Protein AF-A0A6M1S7T7-F1 (afdb_monomer)

Secondary structure (DSSP, 8-state):
---S--HHHHHHHHTTTS-GGG------PPPP-----------------------------------------------------------HHHHHHHHHHHHHHHHHHHHHHHHHHHHHTTT---HHHHHHHHHHHHHHHHHHHHHHHHTEEETHHHHTTHHHHHHHHHHHHT--EEEEEE-TT-EEEHHHHHHHHHHHHHHHHHIIIIIS--HHHHHHTT--SSEEEEEE---BTTB-

Solvent-accessible surface area (backbone atoms only — not comparable to full-atom values): 15778 Å² total; per-residue (Å²): 138,91,76,95,70,58,71,70,64,54,46,71,68,42,62,82,82,46,66,82,92,78,65,89,83,78,82,85,78,79,84,80,87,90,87,89,85,88,87,90,84,92,84,88,86,82,86,85,90,81,88,85,89,84,89,84,87,86,86,88,88,84,90,87,82,92,88,84,89,88,86,87,84,87,84,91,74,83,83,72,83,68,78,80,76,82,80,79,90,75,60,66,70,59,57,52,51,50,54,50,54,50,50,52,50,52,52,53,48,52,54,48,52,51,54,51,56,58,46,38,78,70,76,56,81,53,66,72,55,55,53,51,51,52,52,50,53,49,53,51,48,55,49,46,54,54,57,53,57,73,48,44,38,47,40,39,71,67,53,68,56,46,66,56,54,52,51,58,53,27,59,75,69,68,35,48,73,47,84,46,79,42,44,44,79,37,61,41,46,49,73,55,53,63,63,45,47,59,59,50,51,49,53,51,47,49,38,58,73,71,66,46,71,49,32,71,60,26,46,76,71,74,40,66,50,61,38,82,45,78,49,73,45,69,78,53,93,95,47,115

Radius of gyration: 31.92 Å; Cα contacts (8 Å, |Δi|>4): 141; chains: 1; bounding box: 86×60×85 Å

pLDDT: mean 75.08, std 20.94, range [33.44, 96.75]

Foldseek 3Di:
DDDPDDPVVVCVVCVVPDDPVPDDDDDDDDDDDDDDDDDDDDDDDDDDDDDDDDDDDDDDDDDDDDDDDDDDDDDDDDDDPDPPPPDDDDDPVVLVVQLVVLVVQLVVLVVVVVVVVVVVVVVDDDVVVVVVSVVSNVVSVVSNVVSQVVQWDFCLVLVVCVVVLLVVLCVVVQAAEDEAEERRRDIDGPVVSVVCSVVVSVVSNCCSVPVDDALVVCVVVVHHSYHYDYDYDDDDDPRD

Nearest PDB structures (foldseek):
  8c5v-assembly1_A  TM=9.175E-01  e=4.357E-17  Escherichia coli
  1b3q-assembly1_B  TM=8.661E-01  e=7.172E-14  Thermotoga maritima
  4xiv-assembly1_A  TM=8.784E-01  e=1.600E-13  Thermotoga maritima MSB8
  1b3q-assembly1_A  TM=6.820E-01  e=1.105E-13  Thermotoga maritima
  6mi6-assembly1_A  TM=9.740E-01  e=1.158E-09  Thermotoga maritima MSB8

Mean predicted aligned error: 18.36 Å

Structure (mmCIF, N/CA/C/O backbone):
data_AF-A0A6M1S7T7-F1
#
_entry.id   AF-A0A6M1S7T7-F1
#
loop_
_atom_site.group_PDB
_atom_site.id
_atom_site.type_symbol
_atom_site.label_atom_id
_atom_site.label_alt_id
_atom_site.label_comp_id
_atom_site.label_asym_id
_atom_site.label_entity_id
_atom_site.label_seq_id
_atom_site.pdbx_PDB_ins_code
_atom_site.Cartn_x
_atom_site.Cartn_y
_atom_site.Cartn_z
_atom_site.occupancy
_atom_site.B_iso_or_equiv
_atom_site.auth_seq_id
_atom_site.auth_comp_id
_atom_site.auth_asym_id
_atom_site.auth_atom_id
_atom_site.pdbx_PDB_model_num
ATOM 1 N N . LEU A 1 1 ? 28.883 4.138 3.406 1.00 47.09 1 LEU A N 1
ATOM 2 C CA . LEU A 1 1 ? 28.530 5.257 2.500 1.00 47.09 1 LEU A CA 1
ATOM 3 C C . LEU A 1 1 ? 29.672 6.267 2.530 1.00 47.09 1 LEU A C 1
ATOM 5 O O . LEU A 1 1 ? 30.263 6.423 3.587 1.00 47.09 1 LEU A O 1
ATOM 9 N N . LYS A 1 2 ? 30.029 6.901 1.409 1.00 42.44 2 LYS A N 1
ATOM 10 C CA . LYS A 1 2 ? 30.914 8.078 1.422 1.00 42.44 2 LYS A CA 1
ATOM 11 C C . LYS A 1 2 ? 30.060 9.275 1.027 1.00 42.44 2 LYS A C 1
ATOM 13 O O . LYS A 1 2 ? 29.496 9.260 -0.062 1.00 42.44 2 LYS A O 1
ATOM 18 N N . GLY A 1 3 ? 29.930 10.235 1.930 1.00 61.84 3 GLY A N 1
ATOM 19 C CA . GLY A 1 3 ? 29.106 11.428 1.777 1.00 61.84 3 GLY A CA 1
ATOM 20 C C . GLY A 1 3 ? 29.616 12.532 2.696 1.00 61.84 3 GLY A C 1
ATOM 21 O O . GLY A 1 3 ? 30.365 12.266 3.633 1.00 61.84 3 GLY A O 1
ATOM 22 N N . ASP A 1 4 ? 29.231 13.755 2.385 1.00 63.84 4 ASP A N 1
ATOM 23 C CA . ASP A 1 4 ? 29.572 15.022 3.040 1.00 63.84 4 ASP A CA 1
ATOM 24 C C . ASP A 1 4 ? 28.590 15.404 4.163 1.00 63.84 4 ASP A C 1
ATOM 26 O O . ASP A 1 4 ? 28.527 16.553 4.590 1.00 63.84 4 ASP A O 1
ATOM 30 N N . VAL A 1 5 ? 27.821 14.428 4.646 1.00 67.19 5 VAL A N 1
ATOM 31 C CA . VAL A 1 5 ? 26.763 14.613 5.643 1.00 67.19 5 VAL A CA 1
ATOM 32 C C . VAL A 1 5 ? 27.340 14.492 7.054 1.00 67.19 5 VAL A C 1
ATOM 34 O O . VAL A 1 5 ? 28.216 13.658 7.304 1.00 67.19 5 VAL A O 1
ATOM 37 N N . SER A 1 6 ? 26.862 15.338 7.969 1.00 69.50 6 SER A N 1
ATOM 38 C CA . SER A 1 6 ? 27.321 15.365 9.358 1.00 69.50 6 SER A CA 1
ATOM 39 C C . SER A 1 6 ? 26.955 14.070 10.099 1.00 69.50 6 SER A C 1
ATOM 41 O O . SER A 1 6 ? 25.976 13.404 9.762 1.00 69.50 6 SER A O 1
ATOM 43 N N . ALA A 1 7 ? 27.755 13.690 11.100 1.00 64.50 7 ALA A N 1
ATOM 44 C CA . ALA A 1 7 ? 27.494 12.490 11.899 1.00 64.50 7 ALA A CA 1
ATOM 45 C C . ALA A 1 7 ? 26.136 12.571 12.624 1.00 64.50 7 ALA A C 1
ATOM 47 O O . ALA A 1 7 ? 25.407 11.581 12.656 1.00 64.50 7 ALA A O 1
ATOM 48 N N . ASP A 1 8 ? 25.763 13.768 13.084 1.00 63.28 8 ASP A N 1
ATOM 49 C CA . ASP A 1 8 ? 24.515 14.032 13.807 1.00 63.28 8 ASP A CA 1
ATOM 50 C C . ASP A 1 8 ? 23.270 13.758 12.940 1.00 63.28 8 ASP A C 1
ATOM 52 O O . ASP A 1 8 ? 22.281 13.193 13.412 1.00 63.28 8 ASP A O 1
ATOM 56 N N . ASP A 1 9 ? 23.324 14.085 11.644 1.00 67.19 9 ASP A N 1
ATOM 57 C CA . ASP A 1 9 ? 22.222 13.823 10.707 1.00 67.19 9 ASP A CA 1
ATOM 58 C C . ASP A 1 9 ? 22.066 12.324 10.400 1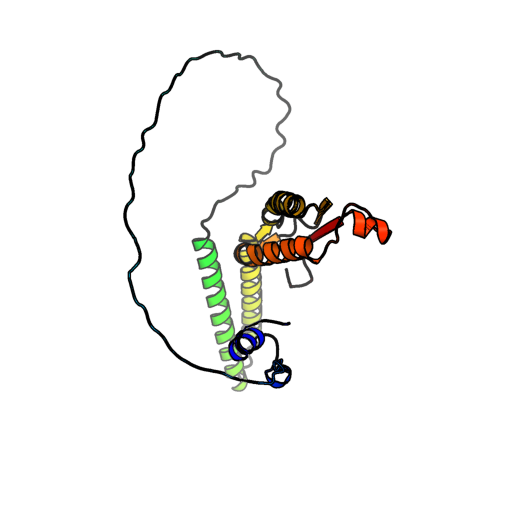.00 67.19 9 ASP A C 1
ATOM 60 O O . ASP A 1 9 ? 20.960 11.831 10.164 1.00 67.19 9 ASP A O 1
ATOM 64 N N . ILE A 1 10 ? 23.176 11.581 10.399 1.00 67.75 10 ILE A N 1
ATOM 65 C CA . ILE A 1 10 ? 23.182 10.132 10.160 1.00 67.75 10 ILE A CA 1
ATOM 66 C C . ILE A 1 10 ? 22.584 9.402 11.367 1.00 67.75 10 ILE A C 1
ATOM 68 O O . ILE A 1 10 ? 21.794 8.470 11.195 1.00 67.75 10 ILE A O 1
ATOM 72 N N . GLU A 1 11 ? 22.910 9.853 12.575 1.00 65.44 11 GLU A N 1
ATOM 73 C CA . GLU A 1 11 ? 22.395 9.301 13.827 1.00 65.44 11 GLU A CA 1
ATOM 74 C C . GLU A 1 11 ? 20.884 9.560 13.967 1.00 65.44 11 GLU A C 1
ATOM 76 O O . GLU A 1 11 ? 20.113 8.629 14.204 1.00 65.44 11 GLU A O 1
ATOM 81 N N . ALA A 1 12 ? 20.418 10.778 13.671 1.00 66.88 12 ALA A N 1
ATOM 82 C CA . ALA A 1 12 ? 18.999 11.142 13.741 1.00 66.88 12 ALA A CA 1
ATOM 83 C C . ALA A 1 12 ? 18.083 10.298 12.830 1.00 66.88 12 ALA A C 1
ATOM 85 O O . ALA A 1 12 ? 16.925 10.045 13.170 1.00 66.88 12 ALA A O 1
ATOM 86 N N . VAL A 1 13 ? 18.587 9.845 11.678 1.00 64.44 13 VAL A N 1
ATOM 87 C CA . VAL A 1 13 ? 17.829 9.011 10.727 1.00 64.44 13 VAL A CA 1
ATOM 88 C C . VAL A 1 13 ? 17.885 7.524 11.096 1.00 64.44 13 VAL A C 1
ATOM 90 O O . VAL A 1 13 ? 16.930 6.790 10.834 1.00 64.44 13 VAL A O 1
ATOM 93 N N . MET A 1 14 ? 18.979 7.065 11.707 1.00 60.59 14 MET A N 1
ATOM 94 C CA . MET A 1 14 ? 19.216 5.643 11.995 1.00 60.59 14 MET A CA 1
ATOM 95 C C . MET A 1 14 ? 18.728 5.194 13.383 1.00 60.59 14 MET A C 1
ATOM 97 O O . MET A 1 14 ? 18.437 4.009 13.554 1.00 60.59 14 MET A O 1
ATOM 101 N N . CYS A 1 15 ? 18.512 6.119 14.328 1.00 58.12 15 CYS A N 1
ATOM 102 C CA . CYS A 1 15 ? 17.993 5.841 15.680 1.00 58.12 15 CYS A CA 1
ATOM 103 C C . CYS A 1 15 ? 16.581 5.222 15.733 1.00 58.12 15 CYS A C 1
ATOM 105 O O . CYS A 1 15 ? 16.119 4.834 16.803 1.00 58.12 15 CYS A O 1
ATOM 107 N N . PHE A 1 16 ? 15.870 5.121 14.605 1.00 51.62 16 PHE A N 1
ATOM 108 C CA . PHE A 1 16 ? 14.566 4.447 14.551 1.00 51.62 16 PHE A CA 1
ATOM 109 C C . PHE A 1 16 ? 14.671 2.942 14.243 1.00 51.62 16 PHE A C 1
ATOM 111 O O . PHE A 1 16 ? 13.684 2.219 14.356 1.00 51.62 16 PHE A O 1
ATOM 118 N N . ILE A 1 17 ? 15.847 2.469 13.814 1.00 56.25 17 ILE A N 1
ATOM 119 C CA . ILE A 1 17 ? 16.045 1.099 13.314 1.00 56.25 17 ILE A CA 1
ATOM 120 C C . ILE A 1 17 ? 17.119 0.353 14.123 1.00 56.25 17 ILE A C 1
ATOM 122 O O . ILE A 1 17 ? 17.088 -0.876 14.164 1.00 56.25 17 ILE A O 1
ATOM 126 N N . ILE A 1 18 ? 18.047 1.064 14.777 1.00 57.38 18 ILE A N 1
ATOM 127 C CA . ILE A 1 18 ? 19.209 0.482 15.464 1.00 57.38 18 ILE A CA 1
ATOM 128 C C . ILE A 1 18 ? 19.523 1.284 16.749 1.00 57.38 18 ILE A C 1
ATOM 130 O O . ILE A 1 18 ? 19.373 2.506 16.749 1.00 57.38 18 ILE A O 1
ATOM 134 N N . GLU A 1 19 ? 19.947 0.617 17.834 1.00 59.94 19 GLU A N 1
ATOM 135 C CA . GLU A 1 19 ? 20.497 1.276 19.035 1.00 59.94 19 GLU A CA 1
ATOM 136 C C . GLU A 1 19 ? 21.857 1.938 18.728 1.00 59.94 19 GLU A C 1
ATOM 138 O O . GLU A 1 19 ? 22.631 1.475 17.886 1.00 59.94 19 GLU A O 1
ATOM 143 N N . THR A 1 20 ? 22.143 3.064 19.384 1.00 57.12 20 THR A N 1
ATOM 144 C CA . THR A 1 20 ? 23.277 3.961 19.090 1.00 57.12 20 THR A CA 1
ATOM 145 C C . THR A 1 20 ? 24.656 3.311 19.232 1.00 57.12 20 THR A C 1
ATOM 147 O O . THR A 1 20 ? 25.634 3.791 18.666 1.00 57.12 20 THR A O 1
ATOM 150 N N . ASP A 1 21 ? 24.745 2.203 19.961 1.00 62.41 21 ASP A N 1
ATOM 151 C CA . ASP A 1 21 ? 25.959 1.427 20.214 1.00 62.41 21 ASP A CA 1
ATOM 152 C C . ASP A 1 21 ? 26.381 0.521 19.042 1.00 62.41 21 ASP A C 1
ATOM 154 O O . ASP A 1 21 ? 27.491 -0.012 19.044 1.00 62.41 21 ASP A O 1
ATOM 158 N N . GLN A 1 22 ? 25.532 0.367 18.022 1.00 57.19 22 GLN A N 1
ATOM 159 C CA . GLN A 1 22 ? 25.799 -0.459 16.836 1.00 57.19 22 GLN A CA 1
ATOM 160 C C . GLN A 1 22 ? 26.214 0.366 15.604 1.00 57.19 22 GLN A C 1
ATOM 162 O O . GLN A 1 22 ? 26.353 -0.183 14.507 1.00 57.19 22 GLN A O 1
ATOM 167 N N . ILE A 1 23 ? 26.408 1.681 15.758 1.00 64.19 23 ILE A N 1
ATOM 168 C CA . ILE A 1 23 ? 26.777 2.590 14.667 1.00 64.19 23 ILE A CA 1
ATOM 169 C C . ILE A 1 23 ? 28.260 2.980 14.789 1.00 64.19 23 ILE A C 1
ATOM 171 O O . ILE A 1 23 ? 28.622 3.883 15.535 1.00 64.19 23 ILE A O 1
ATOM 175 N N . ASP A 1 24 ? 29.124 2.340 13.996 1.00 60.72 24 ASP A N 1
ATOM 176 C CA . ASP A 1 24 ? 30.537 2.728 13.864 1.00 60.72 24 ASP A CA 1
ATOM 177 C C . ASP A 1 24 ? 30.713 3.797 12.767 1.00 60.72 24 ASP A C 1
ATOM 179 O O . ASP A 1 24 ? 30.715 3.500 11.566 1.00 60.72 24 ASP A O 1
ATOM 183 N N . ILE A 1 25 ? 30.881 5.063 13.171 1.00 65.25 25 ILE A N 1
ATOM 184 C CA . ILE A 1 25 ? 31.137 6.194 12.261 1.00 65.25 25 ILE A CA 1
ATOM 185 C C . ILE A 1 25 ? 32.630 6.534 12.272 1.00 65.25 25 ILE A C 1
ATOM 187 O O . ILE A 1 25 ? 33.158 7.079 13.238 1.00 65.25 25 ILE A O 1
ATOM 191 N N . THR A 1 26 ? 33.329 6.257 11.169 1.00 67.94 26 THR A N 1
ATOM 192 C CA . THR A 1 26 ? 34.743 6.633 11.002 1.00 67.94 26 THR A CA 1
ATOM 193 C C . THR A 1 26 ? 34.874 7.821 10.052 1.00 67.94 26 THR A C 1
ATOM 195 O O . THR A 1 26 ? 34.466 7.742 8.890 1.00 67.94 26 THR A O 1
ATOM 198 N N . SER A 1 27 ? 35.474 8.922 10.514 1.00 59.38 27 SER A N 1
ATOM 199 C CA . SER A 1 27 ? 35.774 10.068 9.654 1.00 59.38 27 SER A CA 1
ATOM 200 C C . SER A 1 27 ? 36.933 9.737 8.710 1.00 59.38 27 SER A C 1
ATOM 202 O O . SER A 1 27 ? 37.990 9.244 9.112 1.00 59.38 27 SER A O 1
ATOM 204 N N . LEU A 1 28 ? 36.737 9.987 7.414 1.00 55.09 28 LEU A N 1
ATOM 205 C CA . LEU A 1 28 ? 37.781 9.781 6.417 1.00 55.09 28 LEU A CA 1
ATOM 206 C C . LEU A 1 28 ? 38.720 10.995 6.445 1.00 55.09 28 LEU A C 1
ATOM 208 O O . LEU A 1 28 ? 38.466 12.002 5.786 1.00 55.09 28 LEU A O 1
ATOM 212 N N . ALA A 1 29 ? 39.783 10.918 7.245 1.00 41.81 29 ALA A N 1
ATOM 213 C CA . ALA A 1 29 ? 40.790 11.969 7.314 1.00 41.81 29 ALA A CA 1
ATOM 214 C C . ALA A 1 29 ? 41.462 12.164 5.944 1.00 41.81 29 ALA A C 1
ATOM 216 O O . ALA A 1 29 ? 42.089 11.253 5.397 1.00 41.81 29 ALA A O 1
ATOM 217 N N . ALA A 1 30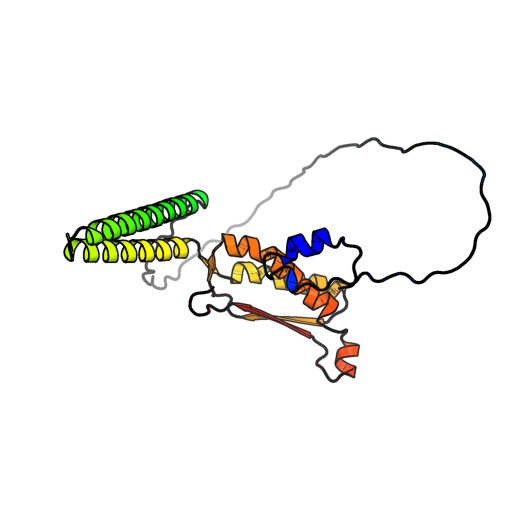 ? 41.337 13.374 5.400 1.00 43.91 30 ALA A N 1
ATOM 218 C CA . ALA A 1 30 ? 42.128 13.825 4.270 1.00 43.91 30 ALA A CA 1
ATOM 219 C C . ALA A 1 30 ? 43.603 13.914 4.693 1.00 43.91 30 ALA A C 1
ATOM 221 O O . ALA A 1 30 ? 43.959 14.635 5.624 1.00 43.91 30 ALA A O 1
ATOM 222 N N . SER A 1 31 ? 44.460 13.168 3.998 1.00 35.34 31 SER A N 1
ATOM 223 C CA . SER A 1 31 ? 45.910 13.304 4.099 1.00 35.34 31 SER A CA 1
ATOM 224 C C . SER A 1 31 ? 46.347 14.591 3.391 1.00 35.34 31 SER A C 1
ATOM 226 O O . SER A 1 31 ? 46.155 14.739 2.186 1.00 35.34 31 SER A O 1
ATOM 228 N N . ALA A 1 32 ? 46.936 15.511 4.154 1.00 44.38 32 ALA A N 1
ATOM 229 C CA . ALA A 1 32 ? 47.892 16.515 3.673 1.00 44.38 32 ALA A CA 1
ATOM 230 C C . ALA A 1 32 ? 49.324 16.027 4.020 1.00 44.38 32 ALA A C 1
ATOM 232 O O . ALA A 1 32 ? 49.433 15.120 4.858 1.00 44.38 32 ALA A O 1
ATOM 233 N N . PRO A 1 33 ? 50.417 16.575 3.427 1.00 49.19 33 PRO A N 1
ATOM 234 C CA . PRO A 1 33 ? 50.909 17.904 3.846 1.00 49.19 33 PRO A CA 1
ATOM 235 C C . PRO A 1 33 ? 51.681 18.775 2.807 1.00 49.19 33 PRO A C 1
ATOM 237 O O . PRO A 1 33 ? 52.176 18.274 1.801 1.00 49.19 33 PRO A O 1
ATOM 240 N N . ALA A 1 34 ? 51.859 20.054 3.206 1.00 36.78 34 ALA A N 1
ATOM 241 C CA . ALA A 1 34 ? 52.942 21.031 2.919 1.00 36.78 34 ALA A CA 1
ATOM 242 C C . ALA A 1 34 ? 52.968 21.753 1.542 1.00 36.78 34 ALA A C 1
ATOM 244 O O . ALA A 1 34 ? 52.849 21.113 0.507 1.00 36.78 34 ALA A O 1
ATOM 245 N N . ASP A 1 35 ? 53.177 23.075 1.400 1.00 42.16 35 ASP A N 1
ATOM 246 C CA . ASP A 1 35 ? 53.531 24.180 2.321 1.00 42.16 35 ASP A CA 1
ATOM 247 C C . ASP A 1 35 ? 53.304 25.569 1.618 1.00 42.16 35 A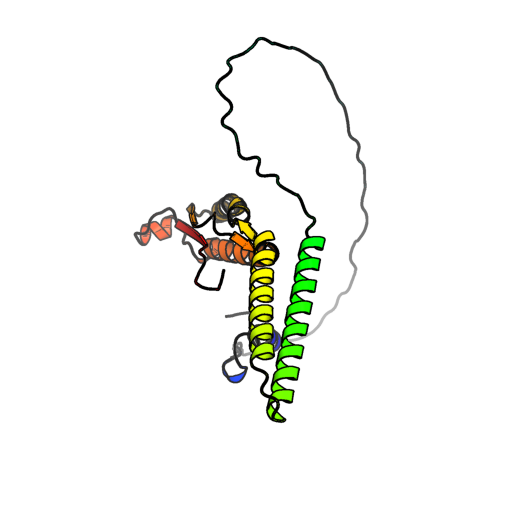SP A C 1
ATOM 249 O O . ASP A 1 35 ? 52.927 25.589 0.442 1.00 42.16 35 ASP A O 1
ATOM 253 N N . PRO A 1 36 ? 53.480 26.734 2.294 1.00 63.31 36 PRO A N 1
ATOM 254 C CA . PRO A 1 36 ? 52.726 27.981 2.065 1.00 63.31 36 PRO A CA 1
ATOM 255 C C . PRO A 1 36 ? 53.522 29.128 1.411 1.00 63.31 36 PRO A C 1
ATOM 257 O O . PRO A 1 36 ? 54.706 29.258 1.688 1.00 63.31 36 PRO A O 1
ATOM 260 N N . VAL A 1 37 ? 52.866 30.057 0.686 1.00 38.47 37 VAL A N 1
ATOM 261 C CA . VAL A 1 37 ? 53.339 31.458 0.507 1.00 38.47 37 VAL A CA 1
ATOM 262 C C . VAL A 1 37 ? 52.175 32.434 0.201 1.00 38.47 37 VAL A C 1
ATOM 264 O O . VAL A 1 37 ? 51.577 32.358 -0.865 1.00 38.47 37 VAL A O 1
ATOM 267 N N . GLY A 1 38 ? 51.947 33.402 1.108 1.00 33.44 38 GLY A N 1
ATOM 268 C CA . GLY A 1 38 ? 51.705 34.834 0.808 1.00 33.44 38 GLY A CA 1
ATOM 269 C C . GLY A 1 38 ? 50.275 35.384 0.567 1.00 33.44 38 GLY A C 1
ATOM 270 O O . GLY A 1 38 ? 49.615 34.984 -0.385 1.00 33.44 38 GLY A O 1
ATOM 271 N N . PRO A 1 39 ? 49.836 36.416 1.324 1.00 55.31 39 PRO A N 1
ATOM 272 C CA . PRO A 1 39 ? 48.824 37.409 0.905 1.00 55.31 39 PRO A CA 1
ATOM 273 C C . PRO A 1 39 ? 49.479 38.792 0.612 1.00 55.31 39 PRO A C 1
ATOM 275 O O . PRO A 1 39 ? 50.676 38.931 0.882 1.00 55.31 39 PRO A O 1
ATOM 278 N N . PRO A 1 40 ? 48.765 39.885 0.227 1.00 63.22 40 PRO A N 1
ATOM 279 C CA . PRO A 1 40 ? 47.447 40.066 -0.428 1.00 63.22 40 PRO A CA 1
ATOM 280 C C . PRO A 1 40 ? 47.450 41.121 -1.588 1.00 63.22 40 PRO A C 1
ATOM 282 O O . PRO A 1 40 ? 48.396 41.886 -1.728 1.00 63.22 40 PRO A O 1
ATOM 285 N N . ALA A 1 41 ? 46.353 41.241 -2.359 1.00 38.31 41 ALA A N 1
ATOM 286 C CA . ALA A 1 41 ? 45.829 42.493 -2.974 1.00 38.31 41 ALA A CA 1
ATOM 287 C C . ALA A 1 41 ? 44.491 42.181 -3.695 1.00 38.31 41 ALA A C 1
ATOM 289 O O . ALA A 1 41 ? 44.463 41.337 -4.578 1.00 38.31 41 ALA A O 1
ATOM 290 N N . SER A 1 42 ? 43.326 42.619 -3.205 1.00 38.31 42 SER A N 1
ATOM 291 C CA . SER A 1 42 ? 42.678 43.940 -3.366 1.00 38.31 42 SER A CA 1
ATOM 292 C C . SER A 1 42 ? 42.082 44.216 -4.757 1.00 38.31 42 SER A C 1
ATOM 294 O O . SER A 1 42 ? 42.812 44.537 -5.690 1.00 38.31 42 SER A O 1
ATOM 296 N N . SER A 1 43 ? 40.748 44.113 -4.853 1.00 43.19 43 SER A N 1
ATOM 297 C CA . SER A 1 43 ? 39.761 44.966 -5.570 1.00 43.19 43 SER A CA 1
ATOM 298 C C . SER A 1 43 ? 38.477 44.128 -5.763 1.00 43.19 43 SER A C 1
ATOM 300 O O . SER A 1 43 ? 38.517 43.065 -6.365 1.00 43.19 43 SER A O 1
ATOM 302 N N . ALA A 1 44 ? 37.394 44.353 -5.016 1.00 37.72 44 ALA A N 1
ATOM 303 C CA . ALA A 1 44 ? 36.439 45.465 -5.078 1.00 37.72 44 ALA A CA 1
ATOM 304 C C . ALA A 1 44 ? 35.534 45.435 -6.330 1.00 37.72 44 ALA A C 1
ATOM 306 O O . ALA A 1 44 ? 35.935 45.864 -7.405 1.00 37.72 44 ALA A O 1
ATOM 307 N N . ASP A 1 45 ? 34.289 45.006 -6.090 1.00 36.06 45 ASP A N 1
ATOM 308 C CA . ASP A 1 45 ? 33.051 45.768 -6.335 1.00 36.06 45 ASP A CA 1
ATOM 309 C C . ASP A 1 45 ? 32.007 45.224 -7.337 1.00 36.06 45 ASP A C 1
ATOM 311 O O . ASP A 1 45 ? 32.316 44.697 -8.401 1.00 36.06 45 ASP A O 1
ATOM 315 N N . ALA A 1 46 ? 30.753 45.471 -6.932 1.00 36.53 46 ALA A N 1
ATOM 316 C CA . ALA A 1 46 ? 29.520 45.627 -7.710 1.00 36.53 46 ALA A CA 1
ATOM 317 C C . ALA A 1 46 ? 28.704 44.395 -8.169 1.00 36.53 46 ALA A C 1
ATOM 319 O O . ALA A 1 46 ? 28.717 43.982 -9.321 1.00 36.53 46 ALA A O 1
ATOM 320 N N . ALA A 1 47 ? 27.889 43.929 -7.217 1.00 42.53 47 ALA A N 1
ATOM 321 C CA . ALA A 1 47 ? 26.416 43.887 -7.213 1.00 42.53 47 ALA A CA 1
ATOM 322 C C . ALA A 1 47 ? 25.576 43.130 -8.287 1.00 42.53 47 ALA A C 1
ATOM 324 O O . ALA A 1 47 ? 25.882 43.142 -9.476 1.00 42.53 47 ALA A O 1
ATOM 325 N N . PRO A 1 48 ? 24.428 42.538 -7.873 1.00 45.38 48 PRO A N 1
ATOM 326 C CA . PRO A 1 48 ? 23.565 41.674 -8.688 1.00 45.38 48 PRO A CA 1
ATOM 327 C C . PRO A 1 48 ? 22.426 42.441 -9.388 1.00 45.38 48 PRO A C 1
ATOM 329 O O . PRO A 1 48 ? 21.845 43.363 -8.816 1.00 45.38 48 PRO A O 1
ATOM 332 N N . GLN A 1 49 ? 22.044 42.014 -10.597 1.00 41.84 49 GLN A N 1
ATOM 333 C CA . GLN A 1 49 ? 20.825 42.482 -11.270 1.00 41.84 49 GLN A CA 1
ATOM 334 C C . GLN A 1 49 ? 19.631 41.556 -11.001 1.00 41.84 49 GLN A C 1
ATOM 336 O O . GLN A 1 49 ? 19.658 40.370 -11.324 1.00 41.84 49 GLN A O 1
ATOM 341 N N . GLU A 1 50 ? 18.564 42.158 -10.475 1.00 41.78 50 GLU A N 1
ATOM 342 C CA . GLU A 1 50 ? 17.196 41.646 -10.385 1.00 41.78 50 GLU A CA 1
ATOM 343 C C . GLU A 1 50 ? 16.235 42.615 -11.112 1.00 41.78 50 GLU A C 1
ATOM 345 O O . GLU A 1 50 ? 16.537 43.802 -11.256 1.00 41.78 50 GLU A O 1
ATOM 350 N N . SER A 1 51 ? 15.053 42.098 -11.490 1.00 40.91 51 SER A N 1
ATOM 351 C CA . SER A 1 51 ? 13.863 42.741 -12.097 1.00 40.91 51 SER A CA 1
ATOM 352 C C . SER A 1 51 ? 13.868 42.812 -13.642 1.00 40.91 51 SER A C 1
ATOM 354 O O . SER A 1 51 ? 14.885 43.103 -14.251 1.00 40.91 51 SER A O 1
ATOM 356 N N . ALA A 1 52 ? 12.792 42.533 -14.392 1.00 46.16 52 ALA A N 1
ATOM 357 C CA . ALA A 1 52 ? 11.364 42.399 -14.095 1.00 46.16 52 ALA A CA 1
ATOM 358 C C . ALA A 1 52 ? 10.633 41.618 -15.235 1.00 46.16 52 ALA A C 1
ATOM 360 O O . ALA A 1 52 ? 11.200 41.443 -16.316 1.00 46.16 52 ALA A O 1
ATOM 361 N N . PRO A 1 53 ? 9.374 41.175 -15.028 1.00 49.09 53 PRO A N 1
ATOM 362 C CA . PRO A 1 53 ? 8.599 40.316 -15.930 1.00 49.09 53 PRO A CA 1
ATOM 363 C C . PRO A 1 53 ? 7.697 41.108 -16.895 1.00 49.09 53 PRO A C 1
ATOM 365 O O . PRO A 1 53 ? 7.314 42.241 -16.608 1.00 49.09 53 PRO A O 1
ATOM 368 N N . VAL A 1 54 ? 7.263 40.488 -18.002 1.00 47.81 54 VAL A N 1
ATOM 369 C CA . VAL A 1 54 ? 6.199 41.043 -18.860 1.00 47.81 54 VAL A CA 1
ATOM 370 C C . VAL A 1 54 ? 5.193 39.963 -19.261 1.00 47.81 54 VAL A C 1
ATOM 372 O O . VAL A 1 54 ? 5.534 38.933 -19.837 1.00 47.81 54 VAL A O 1
ATOM 375 N N . ALA A 1 55 ? 3.933 40.235 -18.932 1.00 42.81 55 ALA A N 1
ATOM 376 C CA . ALA A 1 55 ? 2.742 39.466 -19.259 1.00 42.81 55 ALA A CA 1
ATOM 377 C C . ALA A 1 55 ? 2.223 39.751 -20.682 1.00 42.81 55 ALA A C 1
ATOM 379 O O . ALA A 1 55 ? 2.274 40.900 -21.119 1.00 42.81 55 ALA A O 1
ATOM 380 N N . LYS A 1 56 ? 1.594 38.754 -21.332 1.00 42.66 56 LYS A N 1
ATOM 381 C CA . LYS A 1 56 ? 0.246 38.867 -21.947 1.00 42.66 56 LYS A CA 1
ATOM 382 C C . LYS A 1 56 ? -0.211 37.573 -22.638 1.00 42.66 56 LYS A C 1
ATOM 384 O O . LYS A 1 56 ? 0.435 37.084 -23.556 1.00 42.66 56 LYS A O 1
ATOM 389 N N . ALA A 1 57 ? -1.390 37.095 -22.234 1.00 43.41 57 ALA A N 1
ATOM 390 C CA . ALA A 1 57 ? -2.320 36.324 -23.068 1.00 43.41 57 ALA A CA 1
ATOM 391 C C . ALA A 1 57 ? -2.996 37.274 -24.095 1.00 43.41 57 ALA A C 1
ATOM 393 O O . ALA A 1 57 ? -2.977 38.489 -23.859 1.00 43.41 57 ALA A O 1
ATOM 394 N N . PRO A 1 58 ? -3.587 36.788 -25.212 1.00 45.22 58 PRO A N 1
ATOM 395 C CA . PRO A 1 58 ? -4.890 36.103 -25.159 1.00 45.22 58 PRO A CA 1
ATOM 396 C C . PRO A 1 58 ? -5.095 34.953 -26.181 1.00 45.22 58 PRO A C 1
ATOM 398 O O . PRO A 1 58 ? -4.499 34.914 -27.251 1.00 45.22 58 PRO A O 1
ATOM 401 N N . ALA A 1 59 ? -6.019 34.047 -25.855 1.00 42.38 59 ALA A N 1
ATOM 402 C CA . ALA A 1 59 ? -6.799 33.225 -26.799 1.00 42.38 59 ALA A CA 1
ATOM 403 C C . ALA A 1 59 ? -8.225 33.837 -26.904 1.00 42.38 59 ALA A C 1
ATOM 405 O O . ALA A 1 59 ? -8.490 34.761 -26.126 1.00 42.38 59 ALA A O 1
ATOM 406 N N . PRO A 1 60 ? -9.198 33.338 -27.704 1.00 50.88 60 PRO A N 1
ATOM 407 C CA . PRO A 1 60 ? -9.193 32.226 -28.671 1.00 50.88 60 PRO A CA 1
ATOM 408 C C . PRO A 1 60 ? -9.872 32.569 -30.025 1.00 50.88 60 PRO A C 1
ATOM 410 O O . PRO A 1 60 ? -10.576 33.567 -30.133 1.00 50.88 60 PRO A O 1
ATOM 413 N N . ASP A 1 61 ? -9.776 31.679 -31.021 1.00 43.16 61 ASP A N 1
ATOM 414 C CA . ASP A 1 61 ? -10.712 31.684 -32.154 1.00 43.16 61 ASP A CA 1
ATOM 415 C C . ASP A 1 61 ? -11.191 30.274 -32.524 1.00 43.16 61 ASP A C 1
ATOM 417 O O . ASP A 1 61 ? -10.443 29.294 -32.521 1.00 43.16 61 ASP A O 1
ATOM 421 N N . LYS A 1 62 ? -12.493 30.195 -32.792 1.00 48.66 62 LYS A N 1
ATOM 422 C CA . LYS A 1 62 ? -13.297 29.008 -33.112 1.00 48.66 62 LYS A CA 1
ATOM 423 C C . LYS A 1 62 ? -13.479 28.947 -34.634 1.00 48.66 62 LYS A C 1
ATOM 425 O O . LYS A 1 62 ? -13.560 29.996 -35.266 1.00 48.66 62 LYS A O 1
ATOM 430 N N . PRO A 1 63 ? -13.704 27.765 -35.233 1.00 47.75 63 PRO A N 1
ATOM 431 C CA . PRO A 1 63 ? -14.995 27.612 -35.917 1.00 47.75 63 PRO A CA 1
ATOM 432 C C . PRO A 1 63 ? -15.685 26.255 -35.704 1.00 47.75 63 PRO A C 1
ATOM 434 O O . PRO A 1 63 ? -15.076 25.214 -35.486 1.00 47.75 63 PRO A O 1
ATOM 437 N N . THR A 1 64 ? -17.015 26.305 -35.782 1.00 38.22 64 THR A N 1
ATOM 438 C CA . THR A 1 64 ? -17.984 25.200 -35.719 1.00 38.22 64 THR A CA 1
ATOM 439 C C . THR A 1 64 ? -18.635 25.012 -37.092 1.00 38.22 64 THR A C 1
ATOM 441 O O . THR A 1 64 ? -19.077 26.005 -37.656 1.00 38.22 64 THR A O 1
ATOM 444 N N . ALA A 1 65 ? -18.778 23.768 -37.569 1.00 40.06 65 ALA A N 1
ATOM 445 C CA . ALA A 1 65 ? -19.853 23.268 -38.458 1.00 40.06 65 ALA A CA 1
ATOM 446 C C . ALA A 1 65 ? -19.727 21.722 -38.547 1.00 40.06 65 ALA A C 1
ATOM 448 O O . ALA A 1 65 ? -18.668 21.230 -38.914 1.00 40.06 65 ALA A O 1
ATOM 449 N N . ALA A 1 66 ? -20.633 20.913 -37.968 1.00 38.44 66 ALA A N 1
ATOM 450 C CA . ALA A 1 66 ? -21.895 20.383 -38.543 1.00 38.44 66 ALA A CA 1
ATOM 451 C C . ALA A 1 66 ? -21.650 19.530 -39.811 1.00 38.44 66 ALA A C 1
ATOM 453 O O . ALA A 1 66 ? -21.171 20.065 -40.798 1.00 38.44 66 ALA A O 1
ATOM 454 N N . LYS A 1 67 ? -21.876 18.208 -39.888 1.00 37.88 67 LYS A N 1
ATOM 455 C CA . LYS A 1 67 ? -23.088 17.342 -39.810 1.00 37.88 67 LYS A CA 1
ATOM 456 C C . LYS A 1 67 ? -22.541 15.890 -40.011 1.00 37.88 67 LYS A C 1
ATOM 458 O O . LYS A 1 67 ? -21.459 15.744 -40.561 1.00 37.88 67 LYS A O 1
ATOM 463 N N . THR A 1 68 ? -23.144 14.757 -39.634 1.00 36.62 68 THR A N 1
ATOM 464 C CA . THR A 1 68 ? -24.476 14.262 -40.016 1.00 36.62 68 THR A CA 1
ATOM 465 C C . THR A 1 68 ? -24.814 12.981 -39.235 1.00 36.62 68 THR A C 1
ATOM 467 O O . THR A 1 68 ? -23.939 12.190 -38.898 1.00 36.62 68 THR A O 1
ATOM 470 N N . ALA A 1 69 ? -26.108 12.783 -38.994 1.00 40.22 69 ALA A N 1
ATOM 471 C CA . ALA A 1 69 ? -26.729 11.617 -38.382 1.00 40.22 69 ALA A CA 1
ATOM 472 C C . ALA A 1 69 ? -26.695 10.356 -39.266 1.00 40.22 69 ALA A C 1
ATOM 474 O O . ALA A 1 69 ? -26.852 10.461 -40.480 1.00 40.22 69 ALA A O 1
ATOM 475 N N . ASN A 1 70 ? -26.680 9.171 -38.641 1.00 38.25 70 ASN A N 1
ATOM 476 C CA . ASN A 1 70 ? -27.463 8.044 -39.147 1.00 38.25 70 ASN A CA 1
ATOM 477 C C . ASN A 1 70 ? -27.968 7.130 -38.012 1.00 38.25 70 ASN A C 1
ATOM 479 O O . ASN A 1 70 ? -27.211 6.717 -37.137 1.00 38.25 70 ASN A O 1
ATOM 483 N N . LYS A 1 71 ? -29.276 6.848 -38.034 1.00 42.12 71 LYS A N 1
ATOM 484 C CA . LYS A 1 71 ? -30.044 5.969 -37.133 1.00 42.12 71 LYS A CA 1
ATOM 485 C C . LYS A 1 71 ? -30.611 4.8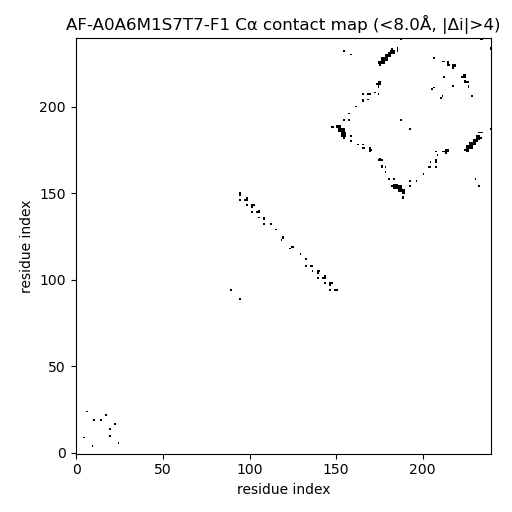18 -37.971 1.00 42.12 71 LYS A C 1
ATOM 487 O O . LYS A 1 71 ? -31.328 5.127 -38.917 1.00 42.12 71 LYS A O 1
ATOM 492 N N . LYS A 1 72 ? -30.446 3.551 -37.553 1.00 41.38 72 LYS A N 1
ATOM 493 C CA . LYS A 1 72 ? -31.489 2.482 -37.548 1.00 41.38 72 LYS A CA 1
ATOM 494 C C . LYS A 1 72 ? -30.952 1.146 -36.961 1.00 41.38 72 LYS A C 1
ATOM 496 O O . LYS A 1 72 ? -29.753 1.078 -36.726 1.00 41.38 72 LYS A O 1
ATOM 501 N N . PRO A 1 73 ? -31.799 0.150 -36.597 1.00 45.00 73 PRO A N 1
ATOM 502 C CA . PRO A 1 73 ? -31.877 -0.305 -35.205 1.00 45.00 73 PRO A CA 1
ATOM 503 C C . PRO A 1 73 ? -31.804 -1.835 -34.978 1.00 45.00 73 PRO A C 1
ATOM 505 O O . PRO A 1 73 ? -32.038 -2.628 -35.878 1.00 45.00 73 PRO A O 1
ATOM 508 N N . ALA A 1 74 ? -31.656 -2.180 -33.694 1.00 40.72 74 ALA A N 1
ATOM 509 C CA . ALA A 1 74 ? -32.150 -3.376 -33.002 1.00 40.72 74 ALA A CA 1
ATOM 510 C C . ALA A 1 74 ? -31.596 -4.763 -33.383 1.00 40.72 74 ALA A C 1
ATOM 512 O O . ALA A 1 74 ? -32.062 -5.399 -34.318 1.00 40.72 74 ALA A O 1
ATOM 513 N N . GLU A 1 75 ? -30.808 -5.320 -32.459 1.00 41.66 75 GLU A N 1
ATOM 514 C CA . GLU A 1 75 ? -30.896 -6.738 -32.110 1.00 41.66 75 GLU A CA 1
ATOM 515 C C . GLU A 1 75 ? -30.862 -6.872 -30.578 1.00 41.66 75 GLU A C 1
ATOM 517 O O . GLU A 1 75 ? -29.923 -6.442 -29.906 1.00 41.66 75 GLU A O 1
ATOM 522 N N . LYS A 1 76 ? -31.969 -7.359 -30.006 1.00 50.31 76 LYS A N 1
ATOM 523 C CA . LYS A 1 76 ? -32.126 -7.628 -28.572 1.00 50.31 76 LYS A CA 1
ATOM 524 C C . LYS A 1 76 ? -31.598 -9.034 -28.289 1.00 50.31 76 LYS A C 1
ATOM 526 O O . LYS A 1 76 ? -32.265 -10.004 -28.627 1.00 50.31 76 LYS A O 1
ATOM 531 N N . ALA A 1 77 ? -30.468 -9.124 -27.597 1.00 49.69 77 ALA A N 1
ATOM 532 C CA . ALA A 1 77 ? -30.036 -10.323 -26.879 1.00 49.69 77 ALA A CA 1
ATOM 533 C C . ALA A 1 77 ? -30.290 -10.137 -25.364 1.00 49.69 77 ALA A C 1
ATOM 535 O O . ALA A 1 77 ? -30.353 -8.998 -24.888 1.00 49.69 77 ALA A O 1
ATOM 536 N N . PRO A 1 78 ? -30.533 -11.219 -24.602 1.00 47.50 78 PRO A N 1
ATOM 537 C CA . PRO A 1 78 ? -31.280 -11.163 -23.352 1.00 47.50 78 PRO A CA 1
ATOM 538 C C . PRO A 1 78 ? -30.465 -10.536 -22.217 1.00 47.50 78 PRO A C 1
ATOM 540 O O . PRO A 1 78 ? -29.287 -10.835 -22.025 1.00 47.50 78 PRO A O 1
ATOM 543 N N . LYS A 1 79 ? -31.130 -9.686 -21.425 1.00 45.47 79 LYS A N 1
ATOM 544 C CA . LYS A 1 79 ? -30.611 -9.167 -20.157 1.00 45.47 79 LYS A CA 1
ATOM 545 C C . LYS A 1 79 ? -30.369 -10.341 -19.207 1.00 45.47 79 LYS A C 1
ATOM 547 O O . LYS A 1 79 ? -31.313 -10.861 -18.619 1.00 45.47 79 LYS A O 1
ATOM 552 N N . LYS A 1 80 ? -29.103 -10.720 -19.020 1.00 49.69 80 LYS A N 1
ATOM 553 C CA . LYS A 1 80 ? -28.680 -11.342 -17.764 1.00 49.69 80 LYS A CA 1
ATOM 554 C C . LYS A 1 80 ? -28.943 -10.316 -16.666 1.00 49.69 80 LYS A C 1
ATOM 556 O O . LYS A 1 80 ? -28.492 -9.177 -16.770 1.00 49.69 80 LYS A O 1
ATOM 561 N N . THR A 1 81 ? -29.714 -10.713 -15.665 1.00 48.56 81 THR A N 1
ATOM 562 C CA . THR A 1 81 ? -29.851 -10.035 -14.377 1.00 48.56 81 THR A CA 1
ATOM 563 C C . THR A 1 81 ? -28.460 -9.836 -13.789 1.00 48.56 81 THR A C 1
ATOM 565 O O . THR A 1 81 ? -27.910 -10.727 -13.146 1.00 48.56 81 THR A O 1
ATOM 568 N N . ALA A 1 82 ? -27.861 -8.684 -14.081 1.00 53.12 82 ALA A N 1
ATOM 569 C CA . ALA A 1 82 ? -26.747 -8.175 -13.315 1.00 53.12 82 ALA A CA 1
ATOM 570 C C . ALA A 1 82 ? -27.308 -7.911 -11.921 1.00 53.12 82 ALA A C 1
ATOM 572 O O . ALA A 1 82 ? -28.234 -7.116 -11.774 1.00 53.12 82 ALA A O 1
ATOM 573 N N . ALA A 1 83 ? -26.802 -8.631 -10.922 1.00 55.44 83 ALA A N 1
ATOM 574 C CA . ALA A 1 83 ? -26.924 -8.187 -9.548 1.00 55.44 83 ALA A CA 1
ATOM 575 C C . ALA A 1 83 ? -26.424 -6.739 -9.530 1.00 55.44 83 ALA A C 1
ATOM 577 O O . ALA A 1 83 ? -25.259 -6.484 -9.839 1.00 55.44 83 ALA A O 1
ATOM 578 N N . GLU A 1 84 ? -27.333 -5.792 -9.312 1.00 54.66 84 GLU A N 1
ATOM 579 C CA . GLU A 1 84 ? -26.993 -4.383 -9.218 1.00 54.66 84 GLU A CA 1
ATOM 580 C C . GLU A 1 84 ? -26.131 -4.222 -7.968 1.00 54.66 84 GLU A C 1
ATOM 582 O O . GLU A 1 84 ? -26.629 -4.099 -6.853 1.00 54.66 84 GLU A O 1
ATOM 587 N N . SER A 1 85 ? -24.813 -4.281 -8.136 1.00 57.50 85 SER A N 1
ATOM 588 C CA . SER A 1 85 ? -23.881 -3.836 -7.113 1.00 57.50 85 SER A CA 1
ATOM 589 C C . SER A 1 85 ? -24.072 -2.326 -6.981 1.00 57.50 85 SER A C 1
ATOM 591 O O . SER A 1 85 ? -23.495 -1.551 -7.752 1.00 57.50 85 SER A O 1
ATOM 593 N N . SER A 1 86 ? -24.944 -1.898 -6.065 1.00 75.06 86 SER A N 1
ATOM 594 C CA . SER A 1 86 ? -25.142 -0.481 -5.783 1.00 75.06 86 SER A CA 1
ATOM 595 C C . SER A 1 86 ? -23.841 0.065 -5.198 1.00 75.06 86 SER A C 1
ATOM 597 O O . SER A 1 86 ? -23.494 -0.223 -4.054 1.00 75.06 86 SER A O 1
ATOM 599 N N . SER A 1 87 ? -23.081 0.807 -6.000 1.00 80.12 87 SER A N 1
ATOM 600 C CA . SER A 1 87 ? -21.859 1.459 -5.533 1.00 80.12 87 SER A CA 1
ATOM 601 C C . SER A 1 87 ? -22.209 2.804 -4.903 1.00 80.12 87 SER A C 1
ATOM 603 O O . SER A 1 87 ? -22.959 3.597 -5.473 1.00 80.12 87 SER A O 1
ATOM 605 N N . ILE A 1 88 ? -21.666 3.062 -3.714 1.00 84.50 88 ILE A N 1
ATOM 606 C CA . ILE A 1 88 ? -21.815 4.333 -3.003 1.00 84.50 88 ILE A CA 1
ATOM 607 C C . ILE A 1 88 ? -20.449 5.008 -2.982 1.00 84.50 88 ILE A C 1
ATOM 609 O O . ILE A 1 88 ? -19.459 4.415 -2.561 1.00 84.50 88 ILE A O 1
ATOM 613 N N . ARG A 1 89 ? -20.387 6.259 -3.444 1.00 88.25 89 ARG A N 1
ATOM 614 C CA . ARG A 1 89 ? -19.180 7.082 -3.325 1.00 88.25 89 ARG A CA 1
ATOM 615 C C . ARG A 1 89 ? -19.215 7.823 -1.996 1.00 88.25 89 ARG A C 1
ATOM 617 O O . ARG A 1 89 ? -20.170 8.545 -1.721 1.00 88.25 89 ARG A O 1
ATOM 624 N N . VAL A 1 90 ? -18.165 7.660 -1.203 1.00 88.19 90 VAL A N 1
ATOM 625 C CA . VAL A 1 90 ? -17.999 8.304 0.104 1.00 88.19 90 VAL A CA 1
ATOM 626 C C . VAL A 1 90 ? -16.744 9.176 0.056 1.00 88.19 90 VAL A C 1
ATOM 628 O O . VAL A 1 90 ? -15.785 8.842 -0.640 1.00 88.19 90 VAL A O 1
ATOM 631 N N . SER A 1 91 ? -16.758 10.325 0.734 1.00 88.94 91 SER A N 1
ATOM 632 C CA . SER A 1 91 ? -15.568 11.171 0.857 1.00 88.94 91 SER A CA 1
ATOM 633 C C . SER A 1 91 ? -14.534 10.517 1.774 1.00 88.94 91 SER A C 1
ATOM 635 O O . SER A 1 91 ? -14.897 9.842 2.736 1.00 88.94 91 SER A O 1
ATOM 637 N N . VAL A 1 92 ? -13.253 10.754 1.491 1.00 86.81 92 VAL A N 1
ATOM 638 C CA . VAL A 1 92 ? -12.130 10.211 2.274 1.00 86.81 92 VAL A CA 1
ATOM 639 C C . VAL A 1 92 ? -12.251 10.633 3.739 1.00 86.81 92 VAL A C 1
ATOM 641 O O . VAL A 1 92 ? -12.277 9.773 4.608 1.00 86.81 92 VAL A O 1
ATOM 644 N N . ASP A 1 93 ? -12.519 11.917 3.993 1.00 89.50 93 ASP A N 1
ATOM 645 C CA . ASP A 1 93 ? -12.651 12.475 5.347 1.00 89.50 93 ASP A CA 1
ATOM 646 C C . ASP A 1 93 ? -13.681 11.741 6.222 1.00 89.50 93 ASP A C 1
ATOM 648 O O . ASP A 1 93 ? -13.512 11.619 7.432 1.00 89.50 93 ASP A O 1
ATOM 652 N N . LYS A 1 94 ? -14.763 11.223 5.620 1.00 89.12 94 LYS A N 1
ATOM 653 C CA . LYS A 1 94 ? -15.789 10.472 6.359 1.00 89.12 94 LYS A CA 1
ATOM 654 C C . LYS A 1 94 ? -15.305 9.080 6.742 1.00 89.12 94 LYS A C 1
ATOM 656 O O . LYS A 1 94 ? -15.617 8.616 7.831 1.00 89.12 94 LYS A O 1
ATOM 661 N N . VAL A 1 95 ? -14.561 8.415 5.858 1.00 90.12 95 VAL A N 1
ATOM 662 C CA . VAL A 1 95 ? -13.940 7.117 6.161 1.00 90.12 95 VAL A CA 1
ATOM 663 C C . VAL A 1 95 ? -12.893 7.297 7.261 1.00 90.12 95 VAL A C 1
ATOM 665 O O . VAL A 1 95 ? -12.862 6.520 8.211 1.00 90.12 95 VAL A O 1
ATOM 668 N N . ASP A 1 96 ? -12.112 8.373 7.190 1.00 88.31 96 ASP A N 1
ATOM 669 C CA . ASP A 1 96 ? -11.097 8.720 8.186 1.00 88.31 96 ASP A CA 1
ATOM 670 C C . ASP A 1 96 ? -11.726 8.984 9.560 1.00 88.31 96 ASP A C 1
ATOM 672 O O . ASP A 1 96 ? -11.252 8.472 10.574 1.00 88.31 96 ASP A O 1
ATOM 676 N N . GLN A 1 97 ? -12.849 9.709 9.600 1.00 90.81 97 GLN A N 1
ATOM 677 C CA . GLN A 1 97 ? -13.604 9.926 10.832 1.00 90.81 97 GLN A CA 1
ATOM 678 C C . GLN A 1 97 ? -14.105 8.609 11.442 1.00 90.81 97 GLN A C 1
ATOM 680 O O . GLN A 1 97 ? -14.024 8.435 12.656 1.00 90.81 97 GLN A O 1
ATOM 685 N N . ILE A 1 98 ? -14.597 7.670 10.625 1.00 91.00 98 ILE A N 1
ATOM 686 C CA . ILE A 1 98 ? -15.035 6.353 11.117 1.00 91.00 98 ILE A CA 1
ATOM 687 C C . ILE A 1 98 ? -13.850 5.587 11.717 1.00 91.00 98 ILE A C 1
ATOM 689 O O . ILE A 1 98 ? -13.998 4.996 12.783 1.00 91.00 98 ILE A O 1
ATOM 693 N N . ILE A 1 99 ? -12.671 5.634 11.093 1.00 89.31 99 ILE A N 1
ATOM 694 C CA . ILE A 1 99 ? -11.457 4.994 11.626 1.00 89.31 99 ILE A CA 1
ATOM 695 C C . ILE A 1 99 ? -11.071 5.591 12.984 1.00 89.31 99 ILE A C 1
ATOM 697 O O . ILE A 1 99 ? -10.757 4.838 13.903 1.00 89.31 99 ILE A O 1
ATOM 701 N N . ASN A 1 100 ? -11.156 6.914 13.143 1.00 90.38 100 ASN A N 1
ATOM 702 C CA . ASN A 1 100 ? -10.881 7.572 14.423 1.00 90.38 100 ASN A CA 1
ATOM 703 C C . ASN A 1 100 ? -11.866 7.130 15.512 1.00 90.38 100 ASN A C 1
ATOM 705 O O . ASN A 1 100 ? -11.440 6.759 16.600 1.00 90.38 100 ASN A O 1
ATOM 709 N N . LEU A 1 101 ? -13.166 7.087 15.201 1.00 90.69 101 LEU A N 1
ATOM 710 C CA . LEU A 1 101 ? -14.197 6.629 16.139 1.00 90.69 101 LEU A CA 1
ATOM 711 C C . LEU A 1 101 ? -14.010 5.160 16.538 1.00 90.69 101 LEU A C 1
ATOM 713 O O . LEU A 1 101 ? -14.180 4.806 17.702 1.00 90.69 101 LEU A O 1
ATOM 717 N N . VAL A 1 102 ? -13.635 4.295 15.591 1.00 91.56 102 VAL A N 1
ATOM 718 C CA . VAL A 1 102 ? -13.299 2.896 15.895 1.00 91.56 102 VAL A CA 1
ATOM 719 C C . VAL A 1 102 ? -12.030 2.814 16.749 1.00 91.56 102 VAL A C 1
ATOM 721 O O . VAL A 1 102 ? -11.971 2.004 17.671 1.00 91.56 102 VAL A O 1
ATOM 724 N N . GLY A 1 103 ? -11.042 3.678 16.509 1.00 89.81 103 GLY A N 1
ATOM 725 C CA . GLY A 1 103 ? -9.860 3.807 17.364 1.00 89.81 103 GLY A CA 1
ATOM 726 C C . GLY A 1 103 ? -10.215 4.201 18.800 1.00 89.81 103 GLY A C 1
ATOM 727 O O . GLY A 1 103 ? -9.794 3.532 19.741 1.00 89.81 103 GLY A O 1
ATOM 728 N N . GLU A 1 104 ? -11.050 5.225 18.979 1.00 92.50 104 GLU A N 1
ATOM 729 C CA . GLU A 1 104 ? -11.559 5.646 20.293 1.00 92.50 104 GLU A CA 1
ATOM 730 C C . GLU A 1 104 ? -12.352 4.530 20.992 1.00 92.50 104 GLU A C 1
ATOM 732 O O . GLU A 1 104 ? -12.212 4.331 22.202 1.00 92.50 104 GLU A O 1
ATOM 737 N N . LEU A 1 105 ? -13.137 3.752 20.238 1.00 90.44 105 LEU A N 1
ATOM 738 C CA . LEU A 1 105 ? -13.859 2.588 20.754 1.00 90.44 105 LEU A CA 1
ATOM 739 C C . LEU A 1 105 ? -12.901 1.513 21.287 1.00 90.44 105 LEU A C 1
ATOM 741 O O . LEU A 1 105 ? -13.132 0.982 22.372 1.00 90.44 105 LEU A O 1
ATOM 745 N N . ILE A 1 106 ? -11.820 1.213 20.563 1.00 89.88 106 ILE A N 1
ATOM 746 C CA . ILE A 1 106 ? -10.809 0.229 20.987 1.00 89.88 106 ILE A CA 1
ATOM 747 C C . ILE A 1 106 ? -10.066 0.711 22.239 1.00 89.88 106 ILE A C 1
ATOM 749 O O . ILE A 1 106 ? -9.851 -0.074 23.166 1.00 89.88 106 ILE A O 1
ATOM 753 N N . ILE A 1 107 ? -9.726 2.003 22.311 1.00 88.69 107 ILE A N 1
ATOM 754 C CA . ILE A 1 107 ? -9.096 2.605 23.498 1.00 88.69 107 ILE A CA 1
ATOM 755 C C . ILE A 1 107 ? -10.035 2.495 24.704 1.00 88.69 107 ILE A C 1
ATOM 757 O O . ILE A 1 107 ? -9.635 2.002 25.758 1.00 88.69 107 ILE A O 1
ATOM 761 N N . THR A 1 108 ? -11.300 2.884 24.537 1.00 86.88 108 THR A N 1
ATOM 762 C CA . THR A 1 108 ? -12.317 2.804 25.598 1.00 86.88 108 THR A CA 1
ATOM 763 C C . THR A 1 108 ? -12.531 1.361 26.058 1.00 86.88 108 THR A C 1
ATOM 765 O O . THR A 1 108 ? -12.654 1.105 27.255 1.00 86.88 108 THR A O 1
ATOM 768 N N . GLN A 1 109 ? -12.525 0.399 25.130 1.00 87.25 109 GLN A N 1
ATOM 769 C CA . GLN A 1 109 ? -12.629 -1.023 25.454 1.00 87.25 109 GLN A CA 1
ATOM 770 C C . GLN A 1 109 ? -11.415 -1.509 26.257 1.00 87.25 109 GLN A C 1
ATOM 772 O O . GLN A 1 109 ? -11.604 -2.211 27.246 1.00 87.25 109 GLN A O 1
ATOM 777 N N . SER A 1 110 ? -10.202 -1.088 25.895 1.00 87.75 110 SER A N 1
ATOM 778 C CA . SER A 1 110 ? -8.973 -1.432 26.626 1.00 87.75 110 SER A CA 1
ATOM 779 C C . SER A 1 110 ? -8.982 -0.868 28.051 1.00 87.75 110 SER A C 1
ATOM 781 O O . SER A 1 110 ? -8.611 -1.560 28.997 1.00 87.75 110 SER A O 1
ATOM 783 N N . MET A 1 111 ? -9.464 0.367 28.230 1.00 86.75 111 MET A N 1
ATOM 784 C CA . MET A 1 111 ? -9.637 0.978 29.555 1.00 86.75 111 MET A CA 1
ATOM 785 C C . MET A 1 111 ? -10.669 0.229 30.408 1.00 86.75 111 MET A C 1
ATOM 787 O O . MET A 1 111 ? -10.474 0.036 31.610 1.00 86.75 111 MET A O 1
ATOM 791 N N . LEU A 1 112 ? -11.775 -0.200 29.795 1.00 85.81 112 LEU A N 1
ATOM 792 C CA . LEU A 1 112 ? -12.805 -0.970 30.486 1.00 85.81 112 LEU A CA 1
ATOM 793 C C . LEU A 1 112 ? -12.283 -2.356 30.891 1.00 85.81 112 LEU A C 1
ATOM 795 O O . LEU A 1 112 ? -12.561 -2.800 31.999 1.00 85.81 112 LEU A O 1
ATOM 799 N N . ASP A 1 113 ? -11.481 -2.999 30.043 1.00 86.00 113 ASP A N 1
ATOM 800 C CA . ASP A 1 113 ? -10.863 -4.302 30.321 1.00 86.00 113 ASP A CA 1
ATOM 801 C C . ASP A 1 113 ? -9.876 -4.237 31.498 1.00 86.00 113 ASP A C 1
ATOM 803 O O . ASP A 1 113 ? -9.910 -5.083 32.394 1.00 86.00 113 ASP A O 1
ATOM 807 N N . GLN A 1 114 ? -9.074 -3.168 31.572 1.00 85.44 114 GLN A N 1
ATOM 808 C CA . GLN A 1 114 ? -8.221 -2.878 32.733 1.00 85.44 114 GLN A CA 1
ATOM 809 C C . GLN A 1 114 ? -9.046 -2.674 34.007 1.00 85.44 114 GLN A C 1
ATOM 811 O O . GLN A 1 114 ? -8.765 -3.289 35.031 1.00 85.44 114 GLN A O 1
ATOM 816 N N . THR A 1 115 ? -10.114 -1.876 33.929 1.00 83.31 115 THR A N 1
ATOM 817 C CA . THR A 1 115 ? -10.989 -1.607 35.082 1.00 83.31 115 THR A CA 1
ATOM 818 C C . THR A 1 115 ? -11.645 -2.890 35.604 1.00 83.31 115 THR A C 1
ATOM 820 O O . THR A 1 115 ? -11.751 -3.090 36.813 1.00 83.31 115 THR A O 1
ATOM 823 N N . VAL A 1 116 ? -12.085 -3.779 34.707 1.00 82.62 116 VAL A N 1
ATOM 824 C CA . VAL A 1 116 ? -12.654 -5.086 35.074 1.00 82.62 116 VAL A CA 1
ATOM 825 C C . VAL A 1 116 ? -11.590 -5.986 35.705 1.00 82.62 116 VAL A C 1
ATOM 827 O O . VAL A 1 116 ? -11.856 -6.594 36.741 1.00 82.62 116 VAL A O 1
ATOM 830 N N . SER A 1 117 ? -10.381 -6.012 35.143 1.00 82.25 117 SER A N 1
ATOM 831 C CA . SER A 1 117 ? -9.251 -6.777 35.688 1.00 82.25 117 SER A CA 1
ATOM 832 C C . SER A 1 117 ? -8.867 -6.317 37.104 1.00 82.25 117 SER A C 1
ATOM 834 O O . SER A 1 117 ? -8.631 -7.146 37.984 1.00 82.25 117 SER A O 1
ATOM 836 N N . ASP A 1 118 ? -8.881 -5.007 37.364 1.00 82.44 118 ASP A N 1
ATOM 837 C CA . ASP A 1 118 ? -8.607 -4.431 38.688 1.00 82.44 118 ASP A CA 1
ATOM 838 C C . ASP A 1 118 ? -9.684 -4.801 39.727 1.00 82.44 118 ASP A C 1
ATOM 840 O O . ASP A 1 118 ? -9.376 -5.036 40.901 1.00 82.44 118 ASP A O 1
ATOM 844 N N . LEU A 1 119 ? -10.953 -4.888 39.308 1.00 76.88 119 LEU A N 1
ATOM 845 C CA . LEU A 1 119 ? -12.079 -5.291 40.163 1.00 76.88 119 LEU A CA 1
ATOM 846 C C . LEU A 1 119 ? -12.039 -6.783 40.528 1.00 76.88 119 LEU A C 1
ATOM 848 O O . LEU A 1 119 ? -12.451 -7.167 41.625 1.00 76.88 119 LEU A O 1
ATOM 852 N N . GLU A 1 120 ? -11.515 -7.638 39.652 1.00 69.25 120 GLU A N 1
ATOM 853 C CA . GLU A 1 120 ? -11.368 -9.073 39.924 1.00 69.25 120 GLU A CA 1
ATOM 854 C C . GLU A 1 120 ? -10.338 -9.368 41.014 1.00 69.25 120 GLU A C 1
ATOM 856 O O . GLU A 1 120 ? -10.552 -10.270 41.832 1.00 69.25 120 GLU A O 1
ATOM 861 N N . GLY A 1 121 ? -9.286 -8.547 41.114 1.00 64.88 121 GLY A N 1
ATOM 862 C CA . GLY A 1 121 ? -8.337 -8.578 42.232 1.00 64.88 121 GLY A CA 1
ATOM 863 C C . GLY A 1 121 ? -8.991 -8.351 43.605 1.00 64.88 121 GLY A C 1
ATOM 864 O O . GLY A 1 121 ? -8.393 -8.665 44.633 1.00 64.88 121 GLY A O 1
ATOM 865 N N . GLN A 1 122 ? -10.236 -7.8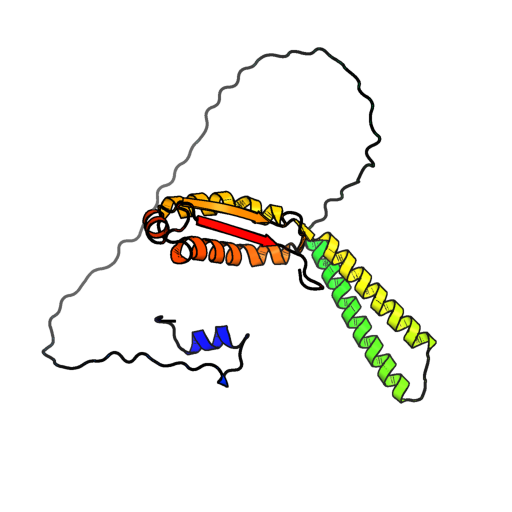59 43.636 1.00 66.00 122 GLN A N 1
ATOM 866 C CA . GLN A 1 122 ? -11.012 -7.554 44.843 1.00 66.00 122 GLN A CA 1
ATOM 867 C C . GLN A 1 122 ? -12.087 -8.612 45.170 1.00 66.00 122 GLN A C 1
ATOM 869 O O . GLN A 1 122 ? -12.970 -8.364 45.987 1.00 66.00 122 GLN A O 1
ATOM 874 N N . SER A 1 123 ? -11.965 -9.833 44.629 1.00 59.62 123 SER A N 1
ATOM 875 C CA . SER A 1 123 ? -12.797 -11.020 44.943 1.00 59.62 123 SER A CA 1
ATOM 876 C C . SER A 1 123 ? -14.187 -11.087 44.287 1.00 59.62 123 SER A C 1
ATOM 878 O O . SER A 1 123 ? -15.013 -11.908 44.691 1.00 59.62 123 SER A O 1
ATOM 880 N N . VAL A 1 124 ? -14.453 -10.291 43.246 1.00 63.66 124 VAL A N 1
ATOM 881 C CA . VAL A 1 124 ? -15.680 -10.394 42.434 1.00 63.66 124 VAL A CA 1
ATOM 882 C C . VAL A 1 124 ? -15.335 -10.952 41.054 1.00 63.66 124 VAL A C 1
ATOM 884 O O . VAL A 1 124 ? -15.220 -10.220 40.078 1.00 63.66 124 VAL A O 1
ATOM 887 N N . SER A 1 125 ? -15.164 -12.270 40.953 1.00 65.75 125 SER A N 1
ATOM 888 C CA . SER A 1 125 ? -15.017 -12.935 39.652 1.00 65.75 125 SER A CA 1
ATOM 889 C C . SER A 1 125 ? -16.384 -13.032 38.970 1.00 65.75 125 SER A C 1
ATOM 891 O O . SER A 1 125 ? -17.208 -13.872 39.336 1.00 65.75 125 SER A O 1
ATOM 893 N N . ASN A 1 126 ? -16.647 -12.173 37.983 1.00 77.25 126 ASN A N 1
ATOM 894 C CA . ASN A 1 126 ? -17.891 -12.198 37.215 1.00 77.25 126 ASN A CA 1
ATOM 895 C C . ASN A 1 126 ? -17.631 -12.705 35.791 1.00 77.25 126 ASN A C 1
ATOM 897 O O . ASN A 1 126 ? -17.422 -11.933 34.857 1.00 77.25 126 ASN A O 1
ATOM 901 N N . SER A 1 127 ? -17.667 -14.027 35.616 1.00 79.75 127 SER A N 1
ATOM 902 C CA . SER A 1 127 ? -17.393 -14.686 34.328 1.00 79.75 127 SER A CA 1
ATOM 903 C C . SER A 1 127 ? -18.319 -14.225 33.194 1.00 79.75 127 SER A C 1
ATOM 905 O O . SER A 1 127 ? -17.915 -14.198 32.033 1.00 79.75 127 SER A O 1
ATOM 907 N N . SER A 1 128 ? -19.552 -13.805 33.504 1.00 82.38 128 SER A N 1
ATOM 908 C CA . SER A 1 128 ? -20.464 -13.234 32.506 1.00 82.38 128 SER A CA 1
ATOM 909 C C . SER A 1 128 ? -19.976 -11.882 31.978 1.00 82.38 128 SER A C 1
ATOM 911 O O . SER A 1 128 ? -20.191 -11.582 30.803 1.00 82.38 128 SER A O 1
ATOM 913 N N . LEU A 1 129 ? -19.331 -11.071 32.823 1.00 83.00 129 LEU A N 1
ATOM 914 C CA . LEU A 1 129 ? -18.766 -9.779 32.437 1.00 83.00 129 LEU A CA 1
ATOM 915 C C . LEU A 1 129 ? -17.520 -9.967 31.564 1.00 83.00 129 LEU A C 1
ATOM 917 O O . LEU A 1 129 ? -17.443 -9.358 30.500 1.00 83.00 129 LEU A O 1
ATOM 921 N N . GLN A 1 130 ? -16.612 -10.869 31.951 1.00 81.31 130 GLN A N 1
ATOM 922 C CA . GLN A 1 130 ? -15.434 -11.232 31.147 1.00 81.31 130 GLN A CA 1
ATOM 923 C C . GLN A 1 130 ? -15.823 -11.714 29.743 1.00 81.31 130 GLN A C 1
ATOM 925 O O . GLN A 1 130 ? -15.283 -11.252 28.738 1.00 81.31 130 GLN A O 1
ATOM 930 N N . ASN A 1 131 ? -16.817 -12.605 29.658 1.00 84.69 131 ASN A N 1
ATOM 931 C CA . ASN A 1 131 ? -17.321 -13.097 28.376 1.00 84.69 131 ASN A CA 1
ATOM 932 C C . ASN A 1 131 ? -17.911 -11.964 27.519 1.00 84.69 131 ASN A C 1
ATOM 934 O O . ASN A 1 131 ? -17.670 -11.914 26.312 1.00 84.69 131 ASN A O 1
ATOM 938 N N . GLY A 1 132 ? -18.656 -11.036 28.134 1.00 84.94 132 GLY A N 1
ATOM 939 C CA . GLY A 1 132 ? -19.182 -9.850 27.455 1.00 84.94 132 GLY A CA 1
ATOM 940 C C . GLY A 1 132 ? -18.079 -8.924 26.931 1.00 84.94 132 GLY A C 1
ATOM 941 O O . GLY A 1 132 ? -18.160 -8.463 25.793 1.00 84.94 132 GLY A O 1
ATOM 942 N N . MET A 1 133 ? -17.023 -8.709 27.721 1.00 86.19 133 MET A N 1
ATOM 943 C CA . MET A 1 133 ? -15.858 -7.902 27.343 1.00 86.19 133 MET A CA 1
ATOM 944 C C . MET A 1 133 ? -15.061 -8.516 26.194 1.00 86.19 133 MET A C 1
ATOM 946 O O . MET A 1 133 ? -14.739 -7.818 25.233 1.00 86.19 133 MET A O 1
ATOM 950 N N . SER A 1 134 ? -14.817 -9.827 26.237 1.00 86.56 134 SER A N 1
ATOM 951 C CA . SER A 1 134 ? -14.143 -10.547 25.153 1.00 86.56 134 SER A CA 1
ATOM 952 C C . SER A 1 134 ? -14.945 -10.494 23.846 1.00 86.56 134 SER A C 1
ATOM 954 O O . SER A 1 134 ? -14.387 -10.253 22.772 1.00 86.56 134 SER A O 1
ATOM 956 N N . LEU A 1 135 ? -16.275 -10.643 23.924 1.00 88.81 135 LEU A N 1
ATOM 957 C CA . LEU A 1 135 ? -17.149 -10.507 22.758 1.00 88.81 135 LEU A CA 1
ATOM 958 C C . LEU A 1 135 ? -17.119 -9.082 22.187 1.00 88.81 135 LEU A C 1
ATOM 960 O O . LEU A 1 135 ? -17.052 -8.914 20.969 1.00 88.81 135 LEU A O 1
ATOM 964 N N . LEU A 1 136 ? -17.139 -8.062 23.049 1.00 88.69 136 LEU A N 1
ATOM 965 C CA . LEU A 1 136 ? -17.016 -6.665 22.632 1.00 88.69 136 LEU A CA 1
ATOM 966 C C . LEU A 1 136 ? -15.672 -6.404 21.941 1.00 88.69 136 LEU A C 1
ATOM 968 O O . LEU A 1 136 ? -15.655 -5.785 20.880 1.00 88.69 136 LEU A O 1
ATOM 972 N N . GLN A 1 137 ? -14.568 -6.914 22.494 1.00 87.69 137 GLN A N 1
ATOM 973 C CA . GLN A 1 137 ? -13.230 -6.787 21.912 1.00 87.69 137 GLN A CA 1
ATOM 974 C C . GLN A 1 137 ? -13.164 -7.397 20.513 1.00 87.69 137 GLN A C 1
ATOM 976 O O . GLN A 1 137 ? -12.669 -6.772 19.574 1.00 87.69 137 GLN A O 1
ATOM 981 N N . ARG A 1 138 ? -13.700 -8.612 20.360 1.00 90.00 138 ARG A N 1
ATOM 982 C CA . ARG A 1 138 ? -13.762 -9.288 19.067 1.00 90.00 138 ARG A CA 1
ATOM 983 C C . ARG A 1 138 ? -14.597 -8.495 18.064 1.00 90.00 138 ARG A C 1
ATOM 985 O O . ARG A 1 138 ? -14.114 -8.228 16.973 1.00 90.00 138 ARG A O 1
ATOM 992 N N . ASN A 1 139 ? -15.799 -8.063 18.443 1.00 88.56 139 ASN A N 1
ATOM 993 C CA . ASN A 1 139 ? -16.666 -7.280 17.559 1.00 88.56 139 ASN A CA 1
ATOM 994 C C . ASN A 1 139 ? -16.032 -5.936 17.167 1.00 88.56 139 ASN A C 1
ATOM 996 O O . ASN A 1 139 ? -16.194 -5.493 16.033 1.00 88.56 139 ASN A O 1
ATOM 1000 N N . ALA A 1 140 ? -15.306 -5.287 18.083 1.00 89.19 140 ALA A N 1
ATOM 1001 C CA . ALA A 1 140 ? -14.582 -4.051 17.798 1.00 89.19 140 ALA A CA 1
ATOM 1002 C C . ALA A 1 140 ? -13.438 -4.281 16.798 1.00 89.19 140 ALA A C 1
ATOM 1004 O O . ALA A 1 140 ? -13.261 -3.479 15.882 1.00 89.19 140 ALA A O 1
ATOM 1005 N N . ARG A 1 141 ? -12.707 -5.395 16.924 1.00 88.94 141 ARG A N 1
ATOM 1006 C CA . ARG A 1 141 ? -11.670 -5.788 15.963 1.00 88.94 141 ARG A CA 1
ATOM 1007 C C . ARG A 1 141 ? -12.258 -6.137 14.596 1.00 88.94 141 ARG A C 1
ATOM 1009 O O . ARG A 1 141 ? -11.774 -5.624 13.593 1.00 88.94 141 ARG A O 1
ATOM 1016 N N . ASP A 1 142 ? -13.330 -6.925 14.559 1.00 89.56 142 ASP A N 1
ATOM 1017 C CA . ASP A 1 142 ? -14.036 -7.267 13.319 1.00 89.56 142 ASP A CA 1
ATOM 1018 C C . ASP A 1 142 ? -14.556 -5.989 12.625 1.00 89.56 142 ASP A C 1
ATOM 1020 O O . ASP A 1 142 ? -14.451 -5.843 11.405 1.00 89.56 142 ASP A O 1
ATOM 1024 N N . LEU A 1 143 ? -15.053 -5.015 13.401 1.00 90.25 143 LEU A N 1
ATOM 1025 C CA . LEU A 1 143 ? -15.456 -3.704 12.891 1.00 90.25 143 LEU A CA 1
ATOM 1026 C C . LEU A 1 143 ? -14.264 -2.908 12.344 1.00 90.25 143 LEU A C 1
ATOM 1028 O O . LEU A 1 143 ? -14.379 -2.303 11.280 1.00 90.25 143 LEU A O 1
ATOM 1032 N N . GLN A 1 144 ? -13.123 -2.909 13.034 1.00 88.69 144 GLN A N 1
ATOM 1033 C CA . GLN A 1 144 ? -11.904 -2.247 12.570 1.00 88.69 144 GLN A CA 1
ATOM 1034 C C . GLN A 1 144 ? -11.410 -2.833 11.246 1.00 88.69 144 GLN A C 1
ATOM 1036 O O . GLN A 1 144 ? -11.125 -2.079 10.316 1.00 88.69 144 GLN A O 1
ATOM 1041 N N . GLU A 1 145 ? -11.345 -4.159 11.139 1.00 88.19 145 GLU A N 1
ATOM 1042 C CA . GLU A 1 145 ? -10.939 -4.859 9.918 1.00 88.19 145 GLU A CA 1
ATOM 1043 C C . GLU A 1 145 ? -11.912 -4.556 8.765 1.00 88.19 145 GLU A C 1
ATOM 1045 O O . GLU A 1 145 ? -11.483 -4.203 7.662 1.00 88.19 145 GLU A O 1
ATOM 1050 N N . ALA A 1 146 ? -13.224 -4.577 9.031 1.00 88.12 146 ALA A N 1
ATOM 1051 C CA . ALA A 1 146 ? -14.243 -4.214 8.049 1.00 88.12 146 ALA A CA 1
ATOM 1052 C C . ALA A 1 146 ? -14.109 -2.757 7.579 1.00 88.12 146 ALA A C 1
ATOM 1054 O O . ALA A 1 146 ? -14.164 -2.493 6.378 1.00 88.12 146 ALA A O 1
ATOM 1055 N N . VAL A 1 147 ? -13.885 -1.805 8.486 1.00 90.00 147 VAL A N 1
ATOM 1056 C CA . VAL A 1 147 ? -13.703 -0.388 8.130 1.00 90.00 147 VAL A CA 1
ATOM 1057 C C . VAL A 1 147 ? -12.415 -0.173 7.334 1.00 90.00 147 VAL A C 1
ATOM 1059 O O . VAL A 1 147 ? -12.441 0.545 6.334 1.00 90.00 147 VAL A O 1
ATOM 1062 N N . MET A 1 148 ? -11.312 -0.821 7.715 1.00 86.75 148 MET A N 1
ATOM 1063 C CA . MET A 1 148 ? -10.058 -0.764 6.954 1.00 86.75 148 MET A CA 1
ATOM 1064 C C . MET A 1 148 ? -10.245 -1.303 5.531 1.00 86.75 148 MET A C 1
ATOM 1066 O O . MET A 1 148 ? -9.758 -0.691 4.579 1.00 86.75 148 MET A O 1
ATOM 1070 N N . SER A 1 149 ? -11.016 -2.384 5.359 1.00 86.75 149 SER A N 1
ATOM 1071 C CA . SER A 1 149 ? -11.286 -2.976 4.041 1.00 86.75 149 SER A CA 1
ATOM 1072 C C . SER A 1 149 ? -11.966 -2.007 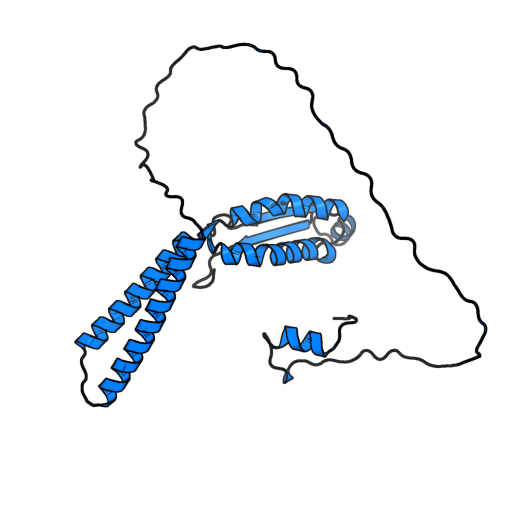3.060 1.00 86.75 149 SER A C 1
ATOM 1074 O O . SER A 1 149 ? -11.683 -2.042 1.866 1.00 86.75 149 SER A O 1
ATOM 1076 N N . ILE A 1 150 ? -12.789 -1.068 3.549 1.00 88.56 150 ILE A N 1
ATOM 1077 C CA . ILE A 1 150 ? -13.493 -0.075 2.712 1.00 88.56 150 ILE A CA 1
ATOM 1078 C C . ILE A 1 150 ? -12.512 0.865 1.993 1.00 88.56 150 ILE A C 1
ATOM 1080 O O . ILE A 1 150 ? -12.820 1.395 0.924 1.00 88.56 150 ILE A O 1
ATOM 1084 N N . ARG A 1 151 ? -11.332 1.093 2.577 1.00 88.38 151 ARG A N 1
ATOM 1085 C CA . ARG A 1 151 ? -10.313 2.007 2.047 1.00 88.38 151 ARG A CA 1
ATOM 1086 C C . ARG A 1 151 ? -9.290 1.310 1.146 1.00 88.38 151 ARG A C 1
ATOM 1088 O O . ARG A 1 151 ? -8.413 1.981 0.597 1.00 88.38 151 ARG A O 1
ATOM 1095 N N . MET A 1 152 ? -9.358 -0.011 1.023 1.00 90.38 152 MET A N 1
ATOM 1096 C CA . MET A 1 152 ? -8.398 -0.782 0.245 1.00 90.38 152 MET A CA 1
ATOM 1097 C C . MET A 1 152 ? -8.504 -0.435 -1.241 1.00 90.38 152 MET A C 1
ATOM 1099 O O . MET A 1 152 ? -9.592 -0.305 -1.804 1.00 90.38 152 MET A O 1
ATOM 1103 N N . ILE A 1 153 ? -7.352 -0.243 -1.878 1.00 90.75 153 ILE A N 1
ATOM 1104 C CA . ILE A 1 153 ? -7.231 0.071 -3.301 1.00 90.75 153 ILE A CA 1
ATOM 1105 C C . ILE A 1 153 ? -6.288 -0.949 -3.951 1.00 90.75 153 ILE A C 1
ATOM 1107 O O . ILE A 1 153 ? -5.220 -1.224 -3.400 1.00 90.75 153 ILE A O 1
ATOM 1111 N N . PRO A 1 154 ? -6.625 -1.487 -5.137 1.00 92.75 154 PRO A N 1
ATOM 1112 C CA . PRO A 1 154 ? -5.740 -2.368 -5.892 1.00 92.75 154 PRO A CA 1
ATOM 1113 C C . PRO A 1 154 ? -4.369 -1.744 -6.199 1.00 92.75 154 PRO A C 1
ATOM 1115 O O . PRO A 1 154 ? -4.264 -0.604 -6.659 1.00 92.75 154 PRO A O 1
ATOM 1118 N N . MET A 1 155 ? -3.301 -2.529 -6.067 1.00 93.75 155 MET A N 1
ATOM 1119 C CA . MET A 1 155 ? -1.940 -2.126 -6.439 1.00 93.75 155 MET A CA 1
ATOM 1120 C C . MET A 1 155 ? -1.786 -1.818 -7.933 1.00 93.75 155 MET A C 1
ATOM 1122 O O . MET A 1 155 ? -0.842 -1.134 -8.332 1.00 93.75 155 MET A O 1
ATOM 1126 N N . GLU A 1 156 ? -2.732 -2.245 -8.771 1.00 94.00 156 GLU A N 1
ATOM 1127 C CA . GLU A 1 156 ? -2.825 -1.868 -10.181 1.00 94.00 156 GLU A CA 1
ATOM 1128 C C . GLU A 1 156 ? -2.748 -0.352 -10.395 1.00 94.00 156 GLU A C 1
ATOM 1130 O O . GLU A 1 156 ? -2.033 0.103 -11.293 1.00 94.00 156 GLU A O 1
ATOM 1135 N N . PHE A 1 157 ? -3.407 0.439 -9.542 1.00 90.75 157 PHE A N 1
ATOM 1136 C CA . PHE A 1 157 ? -3.383 1.900 -9.639 1.00 90.75 157 PHE A CA 1
ATOM 1137 C C . PHE A 1 157 ? -1.959 2.447 -9.492 1.00 90.75 157 PHE A C 1
ATOM 1139 O O . PHE A 1 157 ? -1.538 3.305 -10.270 1.00 90.75 157 PHE A O 1
ATOM 1146 N N . VAL A 1 158 ? -1.181 1.889 -8.563 1.00 92.38 158 VAL A N 1
ATOM 1147 C CA . VAL A 1 158 ? 0.228 2.239 -8.341 1.00 92.38 158 VAL A CA 1
ATOM 1148 C C . VAL A 1 158 ? 1.111 1.739 -9.475 1.00 92.38 158 VAL A C 1
ATOM 1150 O O . VAL A 1 158 ? 1.974 2.476 -9.951 1.00 92.38 158 VAL A O 1
ATOM 1153 N N . PHE A 1 159 ? 0.907 0.505 -9.930 1.00 94.94 159 PHE A N 1
ATOM 1154 C CA . PHE A 1 159 ? 1.729 -0.097 -10.976 1.00 94.94 159 PHE A CA 1
ATOM 1155 C C . PHE A 1 159 ? 1.507 0.526 -12.355 1.00 94.94 159 PHE A C 1
ATOM 1157 O O . PHE A 1 159 ? 2.444 0.567 -13.151 1.00 94.94 159 PHE A O 1
ATOM 1164 N N . SER A 1 160 ? 0.326 1.085 -12.622 1.00 93.88 160 SER A N 1
ATOM 1165 C CA . SER A 1 160 ? -0.044 1.667 -13.921 1.00 93.88 160 SER A CA 1
ATOM 1166 C C . SER A 1 160 ? 0.889 2.782 -14.421 1.00 93.88 160 SER A C 1
ATOM 1168 O O . SER A 1 160 ? 1.049 2.956 -15.630 1.00 93.88 160 SER A O 1
ATOM 1170 N N . ARG A 1 161 ? 1.554 3.517 -13.519 1.00 92.62 161 ARG A N 1
ATOM 1171 C CA . ARG A 1 161 ? 2.454 4.634 -13.873 1.00 92.62 161 ARG A CA 1
ATOM 1172 C C . ARG A 1 161 ? 3.897 4.215 -14.158 1.00 92.62 161 ARG A C 1
ATOM 1174 O O . ARG A 1 161 ? 4.598 4.908 -14.897 1.00 92.62 161 ARG A O 1
ATOM 1181 N N . PHE A 1 162 ? 4.354 3.092 -13.602 1.00 95.56 162 PHE A N 1
ATOM 1182 C CA . PHE A 1 162 ? 5.755 2.676 -13.710 1.00 95.56 162 PHE A CA 1
ATOM 1183 C C . PHE A 1 162 ? 6.213 2.283 -15.121 1.00 95.56 162 PHE A C 1
ATOM 1185 O O . PHE A 1 162 ? 7.362 2.587 -15.429 1.00 95.56 162 PHE A O 1
ATOM 1192 N N . PRO A 1 163 ? 5.381 1.726 -16.028 1.00 95.69 163 PRO A N 1
ATOM 1193 C CA . PRO A 1 163 ? 5.801 1.469 -17.406 1.00 95.69 163 PRO A CA 1
ATOM 1194 C C . PRO A 1 163 ? 6.348 2.712 -18.112 1.00 95.69 163 PRO A C 1
ATOM 1196 O O . PRO A 1 163 ? 7.335 2.628 -18.841 1.00 95.69 163 PRO A O 1
ATOM 1199 N N . ARG A 1 164 ? 5.734 3.878 -17.870 1.00 95.06 164 ARG A N 1
ATOM 1200 C CA . ARG A 1 164 ? 6.201 5.146 -18.436 1.00 95.06 164 ARG A CA 1
ATOM 1201 C C . ARG A 1 164 ? 7.498 5.608 -17.778 1.00 95.06 164 ARG A C 1
ATOM 1203 O O . ARG A 1 164 ? 8.448 5.907 -18.487 1.00 95.06 164 ARG A O 1
ATOM 1210 N N . VAL A 1 165 ? 7.554 5.606 -16.445 1.00 94.12 165 VAL A N 1
ATOM 1211 C CA . VAL A 1 165 ? 8.756 6.007 -15.690 1.00 94.12 165 VAL A CA 1
ATOM 1212 C C . VAL A 1 165 ? 9.965 5.158 -16.084 1.00 94.12 165 VAL A C 1
ATOM 1214 O O . VAL A 1 165 ? 11.033 5.701 -16.350 1.00 94.12 165 VAL A O 1
ATOM 1217 N N . VAL A 1 166 ? 9.788 3.838 -16.180 1.00 96.44 166 VAL A N 1
ATOM 1218 C CA . VAL A 1 166 ? 10.848 2.909 -16.582 1.00 96.44 166 VAL A CA 1
ATOM 1219 C C . VAL A 1 166 ? 11.298 3.183 -18.010 1.00 96.44 166 VAL A C 1
ATOM 1221 O O . VAL A 1 166 ? 12.497 3.298 -18.234 1.00 96.44 166 VAL A O 1
ATOM 1224 N N . ARG A 1 167 ? 10.374 3.348 -18.966 1.00 95.69 167 ARG A N 1
ATOM 1225 C CA . ARG A 1 167 ? 10.726 3.633 -20.367 1.00 95.69 167 ARG A CA 1
ATOM 1226 C C . ARG A 1 167 ? 11.484 4.954 -20.514 1.00 95.69 167 ARG A C 1
ATOM 1228 O O . ARG A 1 167 ? 12.502 4.990 -21.198 1.00 95.69 167 ARG A O 1
ATOM 1235 N N . ASP A 1 168 ? 11.010 6.012 -19.861 1.00 95.25 168 ASP A N 1
ATOM 1236 C CA . ASP A 1 168 ? 11.607 7.346 -19.954 1.00 95.25 168 ASP A CA 1
ATOM 1237 C C . ASP A 1 168 ? 13.006 7.375 -19.312 1.00 95.25 168 ASP A C 1
ATOM 1239 O O . ASP A 1 168 ? 13.939 7.942 -19.882 1.00 95.25 168 ASP A O 1
ATOM 1243 N N . THR A 1 169 ? 13.182 6.742 -18.147 1.00 94.56 169 THR A N 1
ATOM 1244 C CA . THR A 1 169 ? 14.487 6.667 -17.472 1.00 94.56 169 THR A CA 1
ATOM 1245 C C . THR A 1 169 ? 15.451 5.726 -18.195 1.00 94.56 169 THR A C 1
ATOM 1247 O O . THR A 1 169 ? 16.595 6.104 -18.429 1.00 94.56 169 THR A O 1
ATOM 1250 N N . ALA A 1 170 ? 15.006 4.540 -18.617 1.00 95.31 170 ALA A N 1
ATOM 1251 C CA . ALA A 1 170 ? 15.844 3.601 -19.364 1.00 95.31 170 ALA A CA 1
ATOM 1252 C C . ALA A 1 170 ? 16.325 4.211 -20.692 1.00 95.31 170 ALA A C 1
ATOM 1254 O O . ALA A 1 170 ? 17.509 4.122 -21.009 1.00 95.31 170 ALA A O 1
ATOM 1255 N N . GLY A 1 171 ? 15.444 4.923 -21.406 1.00 94.94 171 GLY A N 1
ATOM 1256 C CA . GLY A 1 171 ? 15.797 5.648 -22.627 1.00 94.94 171 GLY A CA 1
ATOM 1257 C C . GLY A 1 171 ? 16.848 6.738 -22.399 1.00 94.94 171 GLY A C 1
ATOM 1258 O O . GLY A 1 171 ? 17.787 6.847 -23.181 1.00 94.94 171 GLY A O 1
ATOM 1259 N N . LYS A 1 172 ? 16.750 7.501 -21.300 1.00 95.56 172 LYS A N 1
ATOM 1260 C CA . LYS A 1 172 ? 17.765 8.508 -20.927 1.00 95.56 172 LYS A CA 1
ATOM 1261 C C . LYS A 1 172 ? 19.123 7.895 -20.596 1.00 95.56 172 LYS A C 1
ATOM 1263 O O . LYS A 1 172 ? 20.145 8.507 -20.881 1.00 95.56 172 LYS A O 1
ATOM 1268 N N . LEU A 1 173 ? 19.127 6.711 -19.991 1.00 94.19 173 LEU A N 1
ATOM 1269 C CA . LEU A 1 173 ? 20.346 5.997 -19.618 1.00 94.19 173 LEU A CA 1
ATOM 1270 C C . LEU A 1 173 ? 20.915 5.143 -20.760 1.00 94.19 173 LEU A C 1
ATOM 1272 O O . LEU A 1 173 ? 21.996 4.592 -20.602 1.00 94.19 173 LEU A O 1
ATOM 1276 N N . GLY A 1 174 ? 20.202 4.989 -21.881 1.00 95.00 174 GLY A N 1
ATOM 1277 C CA . GLY A 1 174 ? 20.603 4.088 -22.966 1.00 95.00 174 GLY A CA 1
ATOM 1278 C C . GLY A 1 174 ? 20.531 2.601 -22.592 1.00 95.00 174 GLY A C 1
ATOM 1279 O O . GLY A 1 174 ? 21.264 1.789 -23.153 1.00 95.00 174 GLY A O 1
ATOM 1280 N N . LYS A 1 175 ? 19.674 2.234 -21.632 1.00 96.12 175 LYS A N 1
ATOM 1281 C CA . LYS A 1 175 ? 19.498 0.851 -21.164 1.00 96.12 175 LYS A CA 1
ATOM 1282 C C . LYS A 1 175 ? 18.240 0.228 -21.772 1.00 96.12 175 LYS A C 1
ATOM 1284 O O . LYS A 1 175 ? 17.221 0.895 -21.931 1.00 96.12 175 LYS A O 1
ATOM 1289 N N . GLU A 1 176 ? 18.288 -1.069 -22.060 1.00 95.25 176 GLU A N 1
ATOM 1290 C CA . GLU A 1 176 ? 17.138 -1.846 -22.541 1.00 95.25 176 GLU A CA 1
ATOM 1291 C C . GLU A 1 176 ? 16.533 -2.636 -21.378 1.00 95.25 176 GLU A C 1
ATOM 1293 O O . GLU A 1 176 ? 17.213 -3.476 -20.790 1.00 95.25 176 GLU A O 1
ATOM 1298 N N . ILE A 1 177 ? 15.284 -2.337 -20.994 1.00 95.94 177 ILE A N 1
ATOM 1299 C CA . ILE A 1 177 ? 14.674 -2.882 -19.771 1.00 95.94 177 ILE A CA 1
ATOM 1300 C C . ILE A 1 177 ? 13.215 -3.285 -20.005 1.00 95.94 177 ILE A C 1
ATOM 1302 O O . ILE A 1 177 ? 12.415 -2.511 -20.532 1.00 95.94 177 ILE A O 1
ATOM 1306 N N . GLU A 1 178 ? 12.865 -4.486 -19.555 1.00 95.88 178 GLU A N 1
ATOM 1307 C CA . GLU A 1 178 ? 11.509 -5.019 -19.492 1.00 95.88 178 GLU A CA 1
ATOM 1308 C C . GLU A 1 178 ? 10.970 -4.919 -18.056 1.00 95.88 178 GLU A C 1
ATOM 1310 O O . GLU A 1 178 ? 11.575 -5.434 -17.111 1.00 95.88 178 GLU A O 1
ATOM 1315 N N . LEU A 1 179 ? 9.817 -4.263 -17.887 1.00 96.75 179 LEU A N 1
ATOM 1316 C CA . LEU A 1 179 ? 9.108 -4.183 -16.608 1.00 96.75 179 LEU A CA 1
ATOM 1317 C C . LEU A 1 179 ? 8.049 -5.286 -16.514 1.00 96.75 179 LEU A C 1
ATOM 1319 O O . LEU A 1 179 ? 7.112 -5.322 -17.311 1.00 96.75 179 LEU A O 1
ATOM 1323 N N . ILE A 1 180 ? 8.137 -6.107 -15.472 1.00 96.38 180 ILE A N 1
ATOM 1324 C CA . ILE A 1 180 ? 7.155 -7.137 -15.129 1.00 96.38 180 ILE A CA 1
ATOM 1325 C C . ILE A 1 180 ? 6.466 -6.746 -13.822 1.00 96.38 180 ILE A C 1
ATOM 1327 O O . ILE A 1 180 ? 7.105 -6.305 -12.870 1.00 96.38 180 ILE A O 1
ATOM 1331 N N . THR A 1 181 ? 5.139 -6.869 -13.794 1.00 95.50 181 THR A N 1
ATOM 1332 C CA . THR A 1 181 ? 4.302 -6.496 -12.646 1.00 95.50 181 THR A CA 1
ATOM 1333 C C . THR A 1 181 ? 3.454 -7.685 -12.217 1.00 95.50 181 THR A C 1
ATOM 1335 O O . THR A 1 181 ? 2.699 -8.231 -13.022 1.00 95.50 181 THR A O 1
ATOM 1338 N N . GLU A 1 182 ? 3.566 -8.068 -10.952 1.00 95.69 182 GLU A N 1
ATOM 1339 C CA . GLU A 1 182 ? 2.907 -9.232 -10.358 1.00 95.69 182 GLU A CA 1
ATOM 1340 C C . GLU A 1 182 ? 2.045 -8.796 -9.167 1.00 95.69 182 GLU A C 1
ATOM 1342 O O . GLU A 1 182 ? 2.412 -7.889 -8.420 1.00 95.69 182 GLU A O 1
ATOM 1347 N N . GLY A 1 183 ? 0.878 -9.420 -8.989 1.00 94.06 183 GLY A N 1
ATOM 1348 C CA . GLY A 1 183 ? -0.016 -9.089 -7.872 1.00 94.06 183 GLY A CA 1
ATOM 1349 C C . GLY A 1 183 ? -0.713 -7.730 -7.995 1.00 94.06 183 GLY A C 1
ATOM 1350 O O . GLY A 1 183 ? -0.922 -7.040 -7.005 1.00 94.06 183 GLY A O 1
ATOM 1351 N N . LYS A 1 184 ? -1.100 -7.333 -9.214 1.00 93.12 184 LYS A N 1
ATOM 1352 C CA . LYS A 1 184 ? -1.861 -6.092 -9.473 1.00 93.12 184 LYS A CA 1
ATOM 1353 C C . LYS A 1 184 ? -3.180 -6.011 -8.693 1.00 93.12 184 LYS A C 1
ATOM 1355 O O . LYS A 1 184 ? -3.613 -4.922 -8.337 1.00 93.12 184 LYS A O 1
ATOM 1360 N N . SER A 1 185 ? -3.803 -7.160 -8.442 1.00 91.12 185 SER A N 1
ATOM 1361 C CA . SER A 1 185 ? -5.057 -7.282 -7.698 1.00 91.12 185 SER A CA 1
ATOM 1362 C C . SER A 1 185 ? -4.877 -7.267 -6.181 1.00 91.12 185 SER A C 1
ATOM 1364 O O . SER A 1 185 ? -5.874 -7.289 -5.473 1.00 91.12 185 SER A O 1
ATOM 1366 N N . THR A 1 186 ? -3.641 -7.280 -5.673 1.00 92.19 186 THR A N 1
ATOM 1367 C CA . THR A 1 186 ? -3.387 -7.144 -4.237 1.00 92.19 186 THR A CA 1
ATOM 1368 C C . THR A 1 186 ? -3.877 -5.772 -3.800 1.00 92.19 186 THR A C 1
ATOM 1370 O O . THR A 1 186 ? -3.518 -4.771 -4.420 1.00 92.19 186 THR A O 1
ATOM 1373 N N . GLU A 1 187 ? -4.714 -5.722 -2.773 1.00 91.31 187 GLU A N 1
ATOM 1374 C CA . GLU A 1 187 ? -5.274 -4.472 -2.275 1.00 91.31 187 GLU A CA 1
ATOM 1375 C C . GLU A 1 187 ? -4.436 -3.936 -1.112 1.00 91.31 187 GLU A C 1
ATOM 1377 O O . GLU A 1 187 ? -3.901 -4.710 -0.321 1.00 91.31 187 GLU A O 1
ATOM 1382 N N . LEU A 1 188 ? -4.302 -2.614 -1.032 1.00 90.62 188 LEU A N 1
ATOM 1383 C CA . LEU A 1 188 ? -3.523 -1.918 -0.013 1.00 90.62 188 LEU A CA 1
ATOM 1384 C C . LEU A 1 188 ? -4.272 -0.669 0.460 1.00 90.62 188 LEU A C 1
ATOM 1386 O O . LEU A 1 188 ? -5.004 -0.047 -0.312 1.00 90.62 188 LEU A O 1
ATOM 1390 N N . ASP A 1 189 ? -4.069 -0.271 1.716 1.00 91.19 189 ASP A N 1
ATOM 1391 C CA . ASP A 1 189 ? -4.662 0.952 2.261 1.00 91.19 189 ASP A CA 1
ATOM 1392 C C . ASP A 1 189 ? -4.272 2.177 1.418 1.00 91.19 189 ASP A C 1
ATOM 1394 O O . ASP A 1 189 ? -3.097 2.386 1.107 1.00 91.19 189 ASP A O 1
ATOM 1398 N N . LYS A 1 190 ? -5.247 3.028 1.083 1.00 89.81 190 LYS A N 1
ATOM 1399 C CA . LYS A 1 190 ? -5.013 4.244 0.291 1.00 89.81 190 LYS A CA 1
ATOM 1400 C C . LYS A 1 190 ? -3.912 5.154 0.859 1.00 89.81 190 LYS A C 1
ATOM 1402 O O . LYS A 1 190 ? -3.083 5.648 0.098 1.00 89.81 190 LYS A O 1
ATOM 1407 N N . SER A 1 191 ? -3.891 5.389 2.171 1.00 88.69 191 SER A N 1
ATOM 1408 C CA . SER A 1 191 ? -2.888 6.263 2.801 1.00 88.69 191 SER A CA 1
ATOM 1409 C C . SER A 1 191 ? -1.492 5.644 2.747 1.00 88.69 191 SER A C 1
ATOM 1411 O O . SER A 1 191 ? -0.484 6.344 2.640 1.00 88.69 191 SER A O 1
ATOM 1413 N N . LEU A 1 192 ? -1.413 4.312 2.792 1.00 89.69 192 LEU A N 1
ATOM 1414 C CA . LEU A 1 192 ? -0.163 3.600 2.588 1.00 89.69 192 LEU A CA 1
ATOM 1415 C C . LEU A 1 192 ? 0.276 3.703 1.124 1.00 89.69 192 LEU A C 1
ATOM 1417 O O . LEU A 1 192 ? 1.418 4.069 0.872 1.00 89.69 192 LEU A O 1
ATOM 1421 N N . VAL A 1 193 ? -0.631 3.500 0.165 1.00 91.25 193 VAL A N 1
ATOM 1422 C CA . VAL A 1 193 ? -0.380 3.697 -1.273 1.00 91.25 193 VAL A CA 1
ATOM 1423 C C . VAL A 1 193 ? 0.222 5.076 -1.565 1.00 91.25 193 VAL A C 1
ATOM 1425 O O . VAL A 1 193 ? 1.225 5.182 -2.280 1.00 91.25 193 VAL A O 1
ATOM 1428 N N . GLU A 1 194 ? -0.360 6.135 -1.007 1.00 91.31 194 GLU A N 1
ATOM 1429 C CA . GLU A 1 194 ? 0.124 7.506 -1.189 1.00 91.31 194 GLU A CA 1
ATOM 1430 C C . GLU A 1 194 ? 1.538 7.687 -0.620 1.00 91.31 194 GLU A C 1
ATOM 1432 O O . GLU A 1 194 ? 2.393 8.260 -1.293 1.00 91.31 194 GLU A O 1
ATOM 1437 N N . ARG A 1 195 ? 1.836 7.106 0.548 1.00 91.50 195 ARG A N 1
ATOM 1438 C CA . ARG A 1 195 ? 3.164 7.197 1.178 1.00 91.50 195 ARG A CA 1
ATOM 1439 C C . ARG A 1 195 ? 4.239 6.342 0.507 1.00 91.50 195 ARG A C 1
ATOM 1441 O O . ARG A 1 195 ? 5.381 6.780 0.427 1.00 91.50 195 ARG A O 1
ATOM 1448 N N . ILE A 1 196 ? 3.916 5.143 0.012 1.00 91.25 196 ILE A N 1
ATOM 1449 C CA . ILE A 1 196 ? 4.911 4.255 -0.626 1.00 91.25 196 ILE A CA 1
ATOM 1450 C C . ILE A 1 196 ? 5.235 4.659 -2.064 1.00 91.25 196 ILE A C 1
ATOM 1452 O O . ILE A 1 196 ? 6.219 4.195 -2.637 1.00 91.25 196 ILE A O 1
ATOM 1456 N N . THR A 1 197 ? 4.398 5.500 -2.667 1.00 91.94 197 THR A N 1
ATOM 1457 C CA . THR A 1 197 ? 4.508 5.927 -4.062 1.00 91.94 197 THR A CA 1
ATOM 1458 C C . THR A 1 197 ? 5.892 6.475 -4.409 1.00 91.94 197 THR A C 1
ATOM 1460 O O . THR A 1 197 ? 6.519 6.019 -5.375 1.00 91.94 197 THR A O 1
ATOM 1463 N N . ASP A 1 198 ? 6.361 7.446 -3.632 1.00 93.31 198 ASP A N 1
ATOM 1464 C CA . ASP A 1 198 ? 7.626 8.128 -3.888 1.00 93.31 198 ASP A CA 1
ATOM 1465 C C . ASP A 1 198 ? 8.829 7.226 -3.568 1.00 93.31 198 ASP A C 1
ATOM 1467 O O . ASP A 1 198 ? 9.692 7.082 -4.443 1.00 93.31 198 ASP A O 1
ATOM 1471 N N . PRO A 1 199 ? 8.865 6.510 -2.420 1.00 95.44 199 PRO A N 1
ATOM 1472 C CA . PRO A 1 199 ? 9.875 5.488 -2.154 1.00 95.44 199 PRO A CA 1
ATOM 1473 C C . PRO A 1 199 ? 9.989 4.435 -3.260 1.00 95.44 199 PRO A C 1
ATOM 1475 O O . PRO A 1 199 ? 11.091 4.146 -3.721 1.00 95.44 199 PRO A O 1
ATOM 1478 N N . LEU A 1 200 ? 8.870 3.896 -3.759 1.00 94.94 200 LEU A N 1
ATOM 1479 C CA . LEU A 1 200 ? 8.892 2.925 -4.858 1.00 94.94 200 LEU A CA 1
ATOM 1480 C C . LEU A 1 200 ? 9.458 3.530 -6.142 1.00 94.94 200 LEU A C 1
ATOM 1482 O O . LEU A 1 200 ? 10.219 2.877 -6.852 1.00 94.94 200 LEU A O 1
ATOM 1486 N N . THR A 1 201 ? 9.129 4.786 -6.436 1.00 94.56 201 THR A N 1
ATOM 1487 C CA . THR A 1 201 ? 9.694 5.495 -7.590 1.00 94.56 201 THR A CA 1
ATOM 1488 C C . THR A 1 201 ? 11.203 5.656 -7.462 1.00 94.56 201 THR A C 1
ATOM 1490 O O . THR A 1 201 ? 11.926 5.465 -8.442 1.00 94.56 201 THR A O 1
ATOM 1493 N N . HIS A 1 202 ? 11.685 5.955 -6.258 1.00 94.81 202 HIS A N 1
ATOM 1494 C CA . HIS A 1 202 ? 13.109 6.041 -5.972 1.00 94.81 202 HIS A CA 1
ATOM 1495 C C . HIS A 1 202 ? 13.806 4.682 -6.138 1.00 94.81 202 HIS A C 1
ATOM 1497 O O . HIS A 1 202 ? 14.808 4.592 -6.842 1.00 94.81 202 HIS A O 1
ATOM 1503 N N . LEU A 1 203 ? 13.240 3.603 -5.587 1.00 95.62 203 LEU A N 1
ATOM 1504 C CA . LEU A 1 203 ? 13.780 2.245 -5.733 1.00 95.62 203 LEU A CA 1
ATOM 1505 C C . LEU A 1 203 ? 13.825 1.787 -7.194 1.00 95.62 203 LEU A C 1
ATOM 1507 O O . LEU A 1 203 ? 14.816 1.195 -7.631 1.00 95.62 203 LEU A O 1
ATOM 1511 N N . VAL A 1 204 ? 12.778 2.092 -7.966 1.00 95.69 204 VAL A N 1
ATOM 1512 C CA . VAL A 1 204 ? 12.751 1.835 -9.409 1.00 95.69 204 VAL A CA 1
ATOM 1513 C C . VAL A 1 204 ? 13.897 2.581 -10.080 1.00 95.69 204 VAL A C 1
ATOM 1515 O O . VAL A 1 204 ? 14.683 1.945 -10.769 1.00 95.69 204 VAL A O 1
ATOM 1518 N N . ARG A 1 205 ? 14.057 3.889 -9.844 1.00 94.69 205 ARG A N 1
ATOM 1519 C CA . ARG A 1 205 ? 15.162 4.662 -10.437 1.00 94.69 205 ARG A CA 1
ATOM 1520 C C . ARG A 1 205 ? 16.528 4.109 -10.057 1.00 94.69 205 ARG A C 1
ATOM 1522 O O . ARG A 1 205 ? 17.289 3.812 -10.964 1.00 94.69 205 ARG A O 1
ATOM 1529 N N . ASN A 1 206 ? 16.787 3.825 -8.783 1.00 94.25 206 ASN A N 1
ATOM 1530 C CA . ASN A 1 206 ? 18.057 3.232 -8.346 1.00 94.25 206 ASN A CA 1
ATOM 1531 C C . ASN A 1 206 ? 18.349 1.900 -9.049 1.00 94.25 206 ASN A C 1
ATOM 1533 O O . ASN A 1 206 ? 19.488 1.628 -9.433 1.00 94.25 206 ASN A O 1
ATOM 1537 N N . SER A 1 207 ? 17.315 1.084 -9.271 1.00 95.94 207 SER A N 1
ATOM 1538 C CA . SER A 1 207 ? 17.442 -0.164 -10.028 1.00 95.94 207 SER A CA 1
ATOM 1539 C C . SER A 1 207 ? 17.833 0.094 -11.487 1.00 95.94 207 SER A C 1
ATOM 1541 O O . SER A 1 207 ? 18.646 -0.642 -12.041 1.00 95.94 207 SER A O 1
ATOM 1543 N N . LEU A 1 208 ? 17.301 1.149 -12.110 1.00 95.00 208 LEU A N 1
ATOM 1544 C CA . LEU A 1 208 ? 17.637 1.535 -13.483 1.00 95.00 208 LEU A CA 1
ATOM 1545 C C . LEU A 1 208 ? 19.013 2.209 -13.569 1.00 95.00 208 LEU A C 1
ATOM 1547 O O . LEU A 1 208 ? 19.770 1.887 -14.477 1.00 95.00 208 LEU A O 1
ATOM 1551 N N . ASP A 1 209 ? 19.353 3.107 -12.647 1.00 92.69 209 ASP A N 1
ATOM 1552 C CA . ASP A 1 209 ? 20.595 3.888 -12.634 1.00 92.69 209 ASP A CA 1
ATOM 1553 C C . ASP A 1 209 ? 21.803 3.004 -12.307 1.00 92.69 209 ASP A C 1
ATOM 1555 O O . ASP A 1 209 ? 22.791 2.992 -13.050 1.00 92.69 209 ASP A O 1
ATOM 1559 N N . HIS A 1 210 ? 21.691 2.193 -11.254 1.00 92.50 210 HIS A N 1
ATOM 1560 C CA . HIS A 1 210 ? 22.809 1.434 -10.692 1.00 92.50 210 HIS A CA 1
ATOM 1561 C C . HIS A 1 210 ? 22.617 -0.086 -10.729 1.00 92.50 210 HIS A C 1
ATOM 1563 O O . HIS A 1 210 ? 23.604 -0.815 -10.758 1.00 92.50 210 HIS A O 1
ATOM 1569 N N . GLY A 1 211 ? 21.377 -0.578 -10.736 1.00 92.25 211 GLY A N 1
ATOM 1570 C CA . GLY A 1 211 ? 21.096 -2.016 -10.649 1.00 92.25 211 GLY A CA 1
ATOM 1571 C C . GLY A 1 211 ? 21.270 -2.797 -11.957 1.00 92.25 211 GLY A C 1
ATOM 1572 O O . GLY A 1 211 ? 21.630 -3.971 -11.920 1.00 92.25 211 GLY A O 1
ATOM 1573 N N . VAL A 1 212 ? 21.020 -2.170 -13.111 1.00 93.25 212 VAL A N 1
ATOM 1574 C CA . VAL A 1 212 ? 21.119 -2.813 -14.435 1.00 93.25 212 VAL A CA 1
ATOM 1575 C C . VAL A 1 212 ? 22.319 -2.261 -15.202 1.00 93.25 212 VAL A C 1
ATOM 1577 O O . VAL A 1 212 ? 22.449 -1.048 -15.361 1.00 93.25 212 VAL A O 1
ATOM 1580 N N . GLU A 1 213 ? 23.200 -3.131 -15.696 1.00 94.94 213 GLU A N 1
ATOM 1581 C CA . GLU A 1 213 ? 24.363 -2.733 -16.500 1.00 94.94 213 GLU A CA 1
ATOM 1582 C C . GLU A 1 213 ? 23.965 -2.331 -17.937 1.00 94.94 213 GLU A C 1
ATOM 1584 O O . GLU A 1 213 ? 22.842 -2.582 -18.378 1.00 94.94 213 GLU A O 1
ATOM 1589 N N . MET A 1 214 ? 24.882 -1.710 -18.692 1.00 96.19 214 MET A N 1
ATOM 1590 C CA . MET A 1 214 ? 24.637 -1.384 -20.107 1.00 96.19 214 MET A CA 1
ATOM 1591 C C . MET A 1 214 ? 24.445 -2.649 -20.959 1.00 96.19 214 MET A C 1
ATOM 1593 O O . MET A 1 214 ? 25.087 -3.659 -20.659 1.00 96.19 214 MET A O 1
ATOM 1597 N N . PRO A 1 215 ? 23.636 -2.601 -22.038 1.00 95.81 215 PRO A N 1
ATOM 1598 C CA . PRO A 1 215 ? 23.347 -3.761 -22.889 1.00 95.81 215 PRO A CA 1
ATOM 1599 C C . PRO A 1 215 ? 24.598 -4.544 -23.317 1.00 95.81 215 PRO A C 1
ATOM 1601 O O . PRO A 1 215 ? 24.666 -5.756 -23.122 1.00 95.81 215 PRO A O 1
ATOM 1604 N N . ASP A 1 216 ? 25.634 -3.844 -23.781 1.00 95.69 216 ASP A N 1
ATOM 1605 C CA . ASP A 1 216 ? 26.872 -4.468 -24.268 1.00 95.69 216 ASP A CA 1
ATOM 1606 C C . ASP A 1 216 ? 27.709 -5.083 -23.123 1.00 95.69 216 ASP A C 1
ATOM 1608 O O . ASP A 1 216 ? 28.356 -6.123 -23.272 1.00 95.69 216 ASP A O 1
ATOM 1612 N N . VAL A 1 217 ? 27.656 -4.484 -21.925 1.00 95.69 217 VAL A N 1
ATOM 1613 C CA . VAL A 1 217 ? 28.295 -5.039 -20.718 1.00 95.69 217 VAL A CA 1
ATOM 1614 C C . VAL A 1 217 ? 27.570 -6.310 -20.277 1.00 95.69 217 VAL A C 1
ATOM 1616 O O . VAL A 1 217 ? 28.208 -7.276 -19.869 1.00 95.69 217 VAL A O 1
ATOM 1619 N N . ARG A 1 218 ? 26.241 -6.358 -20.403 1.00 96.00 218 ARG A N 1
ATOM 1620 C CA . ARG A 1 218 ? 25.455 -7.555 -20.078 1.00 96.00 218 ARG A CA 1
ATOM 1621 C C . ARG A 1 218 ? 25.787 -8.710 -21.014 1.00 96.00 218 ARG A C 1
ATOM 1623 O O . ARG A 1 218 ? 26.029 -9.811 -20.527 1.00 96.00 218 ARG A O 1
ATOM 1630 N N . GLU A 1 219 ? 25.865 -8.448 -22.315 1.00 96.12 219 GLU A N 1
ATOM 1631 C CA . GLU A 1 219 ? 26.231 -9.450 -23.323 1.00 96.12 219 GLU A CA 1
ATOM 1632 C C . GLU A 1 219 ? 27.653 -9.983 -23.116 1.00 96.12 219 GLU A C 1
ATOM 1634 O O . GLU A 1 219 ? 27.859 -11.196 -23.166 1.00 96.12 219 GLU A O 1
ATOM 1639 N N . SER A 1 220 ? 28.623 -9.115 -22.800 1.00 96.50 220 SER A N 1
ATOM 1640 C CA . SER A 1 220 ? 29.999 -9.557 -22.516 1.00 96.50 220 SER A CA 1
ATOM 1641 C C . SER A 1 220 ? 30.110 -10.414 -21.248 1.00 96.50 220 SER A C 1
ATOM 1643 O O . SER A 1 220 ? 30.977 -11.281 -21.162 1.00 96.50 220 SER A O 1
ATOM 1645 N N . LEU A 1 221 ? 29.189 -10.236 -20.295 1.00 95.19 221 LEU A N 1
ATOM 1646 C CA . LEU A 1 221 ? 29.036 -11.077 -19.104 1.00 95.19 221 LEU A CA 1
ATOM 1647 C C . LEU A 1 221 ? 28.128 -12.306 -19.330 1.00 95.19 221 LEU A C 1
ATOM 1649 O O . LEU A 1 221 ? 27.822 -13.017 -18.372 1.00 95.19 221 LEU A O 1
ATOM 1653 N N . GLY A 1 222 ? 27.664 -12.555 -20.560 1.00 95.06 222 GLY A N 1
ATOM 1654 C CA . GLY A 1 222 ? 26.789 -13.684 -20.903 1.00 95.06 222 GLY A CA 1
ATOM 1655 C C . GLY A 1 222 ? 25.345 -13.560 -20.399 1.00 95.06 222 GLY A C 1
ATOM 1656 O O . GLY A 1 222 ? 24.614 -14.550 -20.366 1.00 95.06 222 GLY A O 1
ATOM 1657 N N . LYS A 1 223 ? 24.915 -12.364 -19.984 1.00 95.69 223 LYS A N 1
ATOM 1658 C CA . LYS A 1 223 ? 23.537 -12.070 -19.561 1.00 95.69 223 LYS A CA 1
ATOM 1659 C C . LYS A 1 223 ? 22.686 -11.626 -20.764 1.00 95.69 223 LYS A C 1
ATOM 1661 O O . LYS A 1 223 ? 23.227 -11.100 -21.735 1.00 95.69 223 LYS A O 1
ATOM 1666 N N . PRO A 1 224 ? 21.345 -11.752 -20.699 1.00 96.12 224 PRO A N 1
ATOM 1667 C CA . PRO A 1 224 ? 20.464 -11.185 -21.718 1.00 96.12 224 PRO A CA 1
ATOM 1668 C C . PRO A 1 224 ? 20.648 -9.670 -21.858 1.00 96.12 224 PRO A C 1
ATOM 1670 O O . PRO A 1 224 ? 20.702 -8.967 -20.840 1.00 96.12 224 PRO A O 1
ATOM 1673 N N . ARG A 1 225 ? 20.678 -9.189 -23.110 1.00 95.06 225 ARG A N 1
ATOM 1674 C CA . ARG A 1 225 ? 20.792 -7.766 -23.476 1.00 95.06 225 ARG A CA 1
ATOM 1675 C C . ARG A 1 225 ? 19.759 -6.903 -22.750 1.00 95.06 225 ARG A C 1
ATOM 1677 O O . ARG A 1 225 ? 20.109 -5.905 -22.127 1.00 95.06 225 ARG A O 1
ATOM 1684 N N . VAL A 1 226 ? 18.501 -7.349 -22.765 1.00 95.88 226 VAL A N 1
ATOM 1685 C CA . VAL A 1 226 ? 17.389 -6.707 -22.058 1.00 95.88 226 VAL A CA 1
ATOM 1686 C C . VAL A 1 226 ? 17.442 -7.064 -20.569 1.00 95.88 226 VAL A C 1
ATOM 1688 O O . VAL A 1 226 ? 17.419 -8.237 -20.185 1.00 95.88 226 VAL A O 1
ATOM 1691 N N . GLY A 1 227 ? 17.522 -6.049 -19.712 1.00 95.44 227 GLY A N 1
ATOM 1692 C CA . GLY A 1 227 ? 17.397 -6.186 -18.264 1.00 95.44 227 GLY A CA 1
ATOM 1693 C C . GLY A 1 227 ? 15.944 -6.412 -17.844 1.00 95.44 227 GLY A C 1
ATOM 1694 O O . GLY A 1 227 ? 15.026 -5.875 -18.452 1.00 95.44 227 GLY A O 1
ATOM 1695 N N . LYS A 1 228 ? 15.719 -7.179 -16.777 1.00 95.56 228 LYS A N 1
ATOM 1696 C CA . LYS A 1 228 ? 14.380 -7.439 -16.235 1.00 95.56 228 LYS A CA 1
ATOM 1697 C C . LYS A 1 228 ? 14.212 -6.731 -14.894 1.00 95.56 228 LYS A C 1
ATOM 1699 O O . LYS A 1 228 ? 14.995 -6.975 -13.978 1.00 95.56 228 LYS A O 1
ATOM 1704 N N . LEU A 1 229 ? 13.178 -5.903 -14.772 1.00 96.38 229 LEU A N 1
ATOM 1705 C CA . LEU A 1 229 ? 12.759 -5.267 -13.523 1.00 96.38 229 LEU A CA 1
ATOM 1706 C C . LEU A 1 229 ? 11.401 -5.835 -13.104 1.00 96.38 229 LEU A C 1
ATOM 1708 O O . LEU A 1 229 ? 10.452 -5.789 -13.882 1.00 96.38 229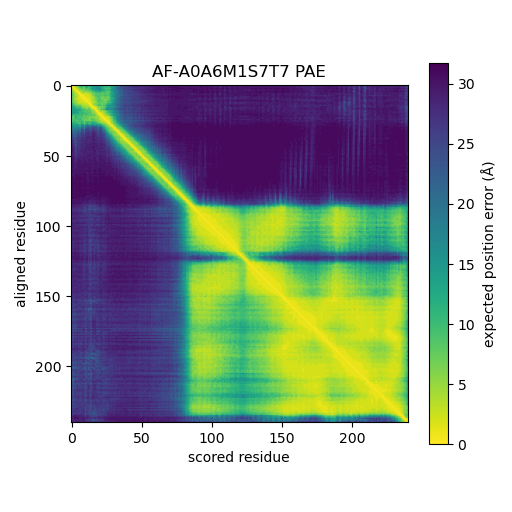 LEU A O 1
ATOM 1712 N N . VAL A 1 230 ? 11.299 -6.363 -11.884 1.00 96.31 230 VAL A N 1
ATOM 1713 C CA . VAL A 1 230 ? 10.060 -6.967 -11.367 1.00 96.31 230 VAL A CA 1
ATOM 1714 C C . VAL A 1 230 ? 9.523 -6.141 -10.206 1.00 96.31 230 VAL A C 1
ATOM 1716 O O . VAL A 1 230 ? 10.227 -5.921 -9.224 1.00 96.31 230 VAL A O 1
ATOM 1719 N N . LEU A 1 231 ? 8.264 -5.721 -10.305 1.00 95.56 231 LEU A N 1
ATOM 1720 C CA . LEU A 1 231 ? 7.491 -5.173 -9.193 1.00 95.56 231 LEU A CA 1
ATOM 1721 C C . LEU A 1 231 ? 6.436 -6.204 -8.793 1.00 95.56 231 LEU A C 1
ATOM 1723 O O . LEU A 1 231 ? 5.593 -6.566 -9.610 1.00 95.56 231 LEU A O 1
ATOM 1727 N N . SER A 1 232 ? 6.483 -6.682 -7.551 1.00 94.31 232 SER A N 1
ATOM 1728 C CA . SER A 1 232 ? 5.542 -7.686 -7.044 1.00 94.31 232 SER A CA 1
ATOM 1729 C C . SER A 1 232 ? 4.878 -7.202 -5.761 1.00 94.31 232 SER A C 1
ATOM 1731 O O . SER A 1 232 ? 5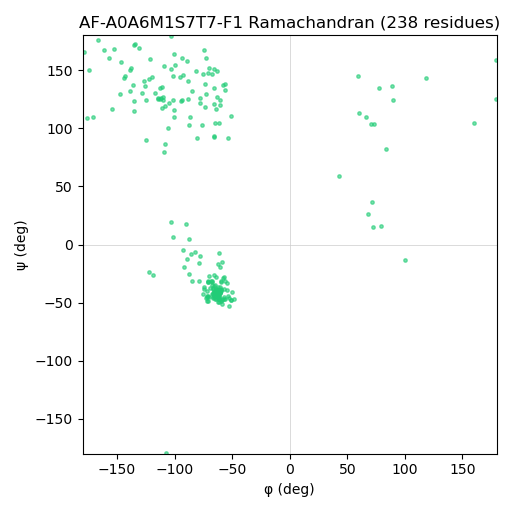.527 -6.572 -4.928 1.00 94.31 232 SER A O 1
ATOM 1733 N N . ALA A 1 233 ? 3.586 -7.486 -5.614 1.00 93.12 233 ALA A N 1
ATOM 1734 C CA . ALA A 1 233 ? 2.830 -7.247 -4.389 1.00 93.12 233 ALA A CA 1
ATOM 1735 C C . ALA A 1 233 ? 2.096 -8.527 -3.981 1.00 93.12 233 ALA A C 1
ATOM 1737 O O . ALA A 1 233 ? 1.400 -9.134 -4.795 1.00 93.12 233 ALA A O 1
ATOM 1738 N N . ARG A 1 234 ? 2.227 -8.942 -2.721 1.00 90.81 234 ARG A N 1
ATOM 1739 C CA . ARG A 1 234 ? 1.550 -10.125 -2.177 1.00 90.81 234 ARG A CA 1
ATOM 1740 C C . ARG A 1 234 ? 1.133 -9.863 -0.738 1.00 90.81 234 ARG A C 1
ATOM 1742 O O . ARG A 1 234 ? 1.878 -9.230 -0.006 1.00 90.81 234 ARG A O 1
ATOM 1749 N N . HIS A 1 235 ? -0.006 -10.411 -0.336 1.00 82.50 235 HIS A N 1
ATOM 1750 C CA . HIS A 1 235 ? -0.425 -10.390 1.060 1.00 82.50 235 HIS A CA 1
ATOM 1751 C C . HIS A 1 235 ? 0.347 -11.462 1.844 1.00 82.50 235 HIS A C 1
ATOM 1753 O O . HIS A 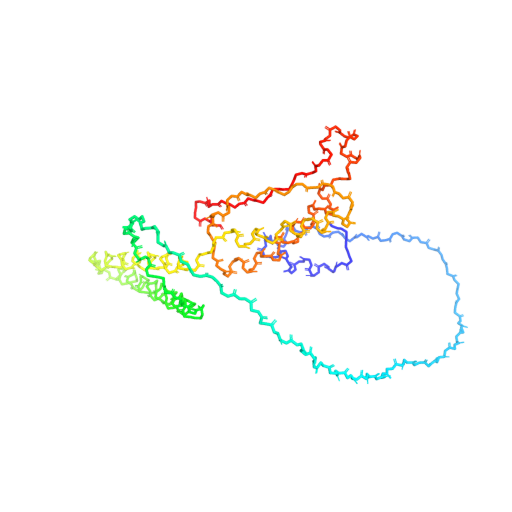1 235 ? 0.349 -12.629 1.439 1.00 82.50 235 HIS A O 1
ATOM 1759 N N . GLN A 1 236 ? 1.011 -11.096 2.942 1.00 78.69 236 GLN A N 1
ATOM 1760 C CA . GLN A 1 236 ? 1.804 -12.030 3.742 1.00 78.69 236 GLN A CA 1
ATOM 1761 C C . GLN A 1 236 ? 1.336 -12.014 5.205 1.00 78.69 236 GLN A C 1
ATOM 1763 O O . GLN A 1 236 ? 1.845 -11.267 6.030 1.00 78.69 236 GLN A O 1
ATOM 1768 N N . GLY A 1 237 ? 0.368 -12.888 5.516 1.00 52.09 237 GLY A N 1
ATOM 1769 C CA . GLY A 1 237 ? 0.035 -13.348 6.873 1.00 52.09 237 GLY A CA 1
ATOM 1770 C C . GLY A 1 237 ? 0.002 -12.277 7.969 1.00 52.09 237 GLY A C 1
ATOM 1771 O O . GLY A 1 237 ? 0.739 -12.401 8.942 1.00 52.09 237 GLY A O 1
ATOM 1772 N N . GLY A 1 238 ? -0.844 -11.254 7.816 1.00 59.91 238 GLY A N 1
ATOM 1773 C CA . GLY A 1 238 ? -1.042 -10.182 8.804 1.00 59.91 238 GLY A CA 1
ATOM 1774 C C . GLY A 1 238 ? -0.304 -8.880 8.489 1.00 59.91 238 GLY A C 1
ATOM 1775 O O . GLY A 1 238 ? -0.650 -7.850 9.056 1.00 59.91 238 GLY A O 1
ATOM 1776 N N . ASN A 1 239 ? 0.642 -8.905 7.548 1.00 47.19 239 ASN A N 1
ATOM 1777 C CA . ASN A 1 239 ? 1.215 -7.708 6.947 1.00 47.19 239 ASN A CA 1
ATOM 1778 C C . ASN A 1 239 ? 0.836 -7.667 5.462 1.00 47.19 239 ASN A C 1
ATOM 1780 O O . ASN A 1 239 ? 1.034 -8.638 4.719 1.00 47.19 239 ASN A O 1
ATOM 1784 N N . ILE A 1 240 ? 0.244 -6.544 5.061 1.00 50.47 240 ILE A N 1
ATOM 1785 C CA . ILE A 1 240 ? 0.025 -6.189 3.659 1.00 50.47 240 ILE A CA 1
ATOM 1786 C C . ILE A 1 240 ? 1.273 -5.480 3.143 1.00 50.47 240 ILE A C 1
ATOM 1788 O O . ILE A 1 240 ? 1.774 -4.594 3.872 1.00 50.47 240 ILE A O 1
#

Sequence (240 aa):
LKGDVSADDIEAVMCFIIETDQIDITSLAASAPADPVGPPASSADAAPQESAPVAKAPAPDKPTAAKTANKKPAEKAPKKTAAESSSIRVSVDKVDQIINLVGELIITQSMLDQTVSDLEGQSVSNSSLQNGMSLLQRNARDLQEAVMSIRMIPMEFVFSRFPRVVRDTAGKLGKEIELITEGKSTELDKSLVERITDPLTHLVRNSLDHGVEMPDVRESLGKPRVGKLVLSARHQGGNI